Protein AF-A0A970SQS9-F1 (afdb_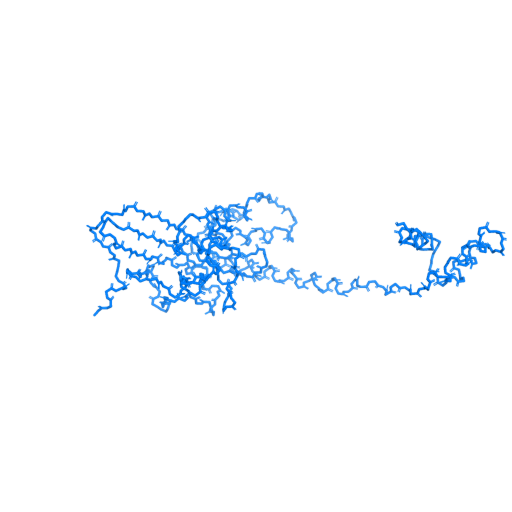monomer)

Solvent-accessible surface area (backbone atoms only — not comparable to full-atom values): 15208 Å² total; per-residue (Å²): 128,72,68,42,55,44,73,88,73,99,67,60,73,74,45,75,52,68,33,23,40,23,41,50,79,53,99,88,40,52,30,51,38,22,40,41,35,40,39,34,31,76,87,74,48,36,36,36,38,38,36,58,32,58,46,47,39,71,70,41,87,89,65,80,58,64,76,61,71,72,90,73,68,58,69,65,48,34,28,27,76,49,83,48,53,55,54,60,76,60,43,77,57,93,89,44,84,70,37,64,58,53,31,57,76,67,76,41,97,67,94,47,76,70,64,65,36,47,58,46,88,74,80,51,85,93,56,57,62,46,37,34,40,67,71,57,45,50,61,71,51,55,87,78,67,95,52,91,49,60,83,61,34,42,58,51,52,43,38,36,59,24,57,67,50,86,46,71,57,95,85,41,73,54,41,75,85,50,37,31,60,51,46,54,52,42,50,52,50,43,53,53,54,50,50,52,50,56,51,53,54,65,72,61,68,67,79,76,77,84,85,68,60,66,70,62,51,51,52,45,48,50,38,35,76,72,67,76,38,51,72,69,53,40,24,59,75,62,68,47,94,37,68,69,60,47,57,51,52,53,54,57,52,56,67,71,77,109

Secondary structure (DSSP, 8-state):
--GGGSPP-SS-EEEEEEEEEEEE-SSS-EEEEEEEEEEEETTS-EEEEEEE-HHHHTT-TT---TTS-GGG--S-EEEESS--HHHHTTS--TT-TTHHHHHHHTT-SS--HHHHHBT-SSPPSSSSEEEE-HHHHHHHHTT----S-HHHHHHHHHHHHHTT---EETTEE--HHHHHHHHHHHHHHHHHHHHHHHHHHHHT----PPP--HHHHHHHHHHHHTTSS-HHHHHHHHT-S-HHHHHHHHHHHHTT--

Sequence (258 aa):
MNEYIKGITGLTTIYSNYGYISYKYNHDIYFKIAKLTYEKFLNEEFQYIFEPYYDVLNVFPNLDIPGIDLSLKQEVYYRSNITPVFVSERITPKNRVNLQEELKEQNMDFYHPFLLLLDSKRTYGGDKLSLKSDAFYEKQVSGFKKTTDLYKNIPLILKQLAARSDVLIEDIEVTKHNRETLIKNYLFLYQSVSKYYDQKSKGSRGRKRKEVASVVLLEINNQYKHGVITIDEAVKKSGLGSKETYYRRLREIAKKEE

Mean predicted aligned error: 12.1 Å

Radius of gyration: 28.71 Å; Cα contacts (8 Å, |Δi|>4): 318; chains: 1; bounding box: 88×37×56 Å

pLDDT: mean 87.85, std 10.3, range [48.0, 98.69]

Structure (mmCIF, N/CA/C/O backbone):
data_AF-A0A970SQS9-F1
#
_entry.id   AF-A0A970SQS9-F1
#
loop_
_atom_site.group_PDB
_atom_site.id
_atom_site.type_symbol
_atom_site.label_atom_id
_atom_site.label_alt_id
_atom_site.label_comp_id
_atom_site.label_asym_id
_atom_site.label_entity_id
_atom_site.label_seq_id
_atom_site.pdbx_PDB_ins_code
_atom_site.Cartn_x
_atom_site.Cartn_y
_atom_site.Cartn_z
_atom_site.occupancy
_atom_site.B_iso_or_equiv
_atom_site.auth_seq_id
_atom_site.auth_comp_id
_atom_site.auth_asym_id
_atom_site.auth_atom_id
_atom_site.pdbx_PDB_model_num
AT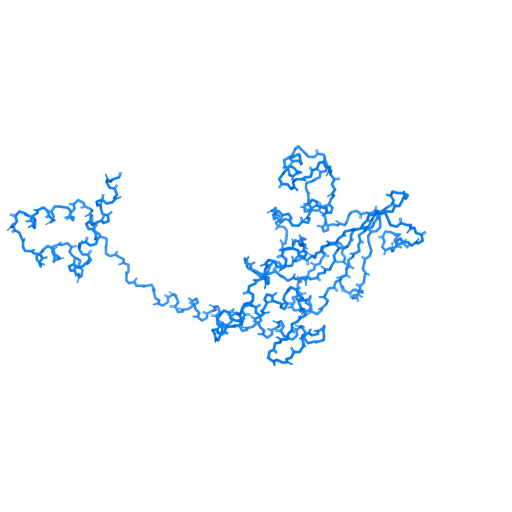OM 1 N N . MET A 1 1 ? -19.283 -14.364 21.389 1.00 49.66 1 MET A N 1
ATOM 2 C CA . MET A 1 1 ? -19.209 -13.709 20.061 1.00 49.66 1 MET A CA 1
ATOM 3 C C . MET A 1 1 ? -18.239 -12.546 20.228 1.00 49.66 1 MET A C 1
ATOM 5 O O . MET A 1 1 ? -18.426 -11.808 21.180 1.00 49.66 1 MET A O 1
ATOM 9 N N . ASN A 1 2 ? -17.157 -12.454 19.451 1.00 64.00 2 ASN A N 1
ATOM 10 C CA . ASN A 1 2 ? -16.046 -11.541 19.764 1.00 64.00 2 ASN A CA 1
ATOM 11 C C . ASN A 1 2 ? -16.449 -10.086 19.442 1.00 64.00 2 ASN A C 1
ATOM 13 O O . ASN A 1 2 ? -16.478 -9.708 18.272 1.00 64.00 2 ASN A O 1
ATOM 17 N N . GLU A 1 3 ? -16.833 -9.303 20.455 1.00 69.56 3 GLU A N 1
ATOM 18 C CA . GLU A 1 3 ? -17.409 -7.952 20.294 1.00 69.56 3 GLU A CA 1
ATOM 19 C C . GLU A 1 3 ? -16.478 -6.999 19.534 1.00 69.56 3 GLU A C 1
ATOM 21 O O . GLU A 1 3 ? -16.937 -6.184 18.739 1.00 69.56 3 GLU A O 1
ATOM 26 N N . TYR A 1 4 ? -15.166 -7.205 19.650 1.00 79.69 4 TYR A N 1
ATOM 27 C CA . TYR A 1 4 ? -14.136 -6.436 18.951 1.00 79.69 4 TYR A CA 1
ATOM 28 C C . TYR A 1 4 ? -14.155 -6.579 17.419 1.00 79.69 4 TYR A C 1
ATOM 30 O O . TYR A 1 4 ? -13.473 -5.821 16.741 1.00 79.69 4 TYR A O 1
ATOM 38 N N . ILE A 1 5 ? -14.881 -7.552 16.853 1.00 87.19 5 ILE A N 1
ATOM 39 C CA . ILE A 1 5 ? -14.924 -7.823 15.400 1.00 87.19 5 ILE A CA 1
ATOM 40 C C . ILE A 1 5 ? -16.195 -7.246 14.747 1.00 87.19 5 ILE A C 1
ATOM 42 O O . ILE A 1 5 ? -16.374 -7.331 13.533 1.00 87.19 5 ILE A O 1
ATOM 46 N N . LYS A 1 6 ? -17.085 -6.628 15.532 1.00 90.88 6 LYS A N 1
ATOM 47 C CA . LYS A 1 6 ? -18.288 -5.959 15.027 1.00 90.88 6 LYS A CA 1
ATOM 48 C C . LYS A 1 6 ? -18.078 -4.454 14.973 1.00 90.88 6 LYS A C 1
ATOM 50 O O . LYS A 1 6 ? -17.521 -3.890 15.908 1.00 90.88 6 LYS A O 1
ATOM 55 N N . GLY A 1 7 ? -18.553 -3.819 13.907 1.00 91.88 7 GLY A N 1
ATOM 56 C CA . GLY A 1 7 ? -18.560 -2.364 13.803 1.00 91.88 7 GLY A CA 1
ATOM 57 C C . GLY A 1 7 ? -19.454 -1.727 14.864 1.00 91.88 7 GLY A C 1
ATOM 58 O O . GLY A 1 7 ? -20.512 -2.259 15.201 1.00 91.88 7 GLY A O 1
ATOM 59 N N . ILE A 1 8 ? -19.012 -0.588 15.377 1.00 92.62 8 ILE A N 1
ATOM 60 C CA . ILE A 1 8 ? -19.779 0.279 16.261 1.00 92.62 8 ILE A CA 1
ATOM 61 C C . ILE A 1 8 ? -20.856 0.974 15.423 1.00 92.62 8 ILE A C 1
ATOM 63 O O . ILE A 1 8 ? -20.576 1.549 14.372 1.00 92.62 8 ILE A O 1
ATOM 67 N N . THR A 1 9 ? -22.102 0.909 15.884 1.00 88.56 9 THR A N 1
ATOM 68 C CA . THR A 1 9 ? -23.271 1.467 15.191 1.00 88.56 9 THR A CA 1
ATOM 69 C C . THR A 1 9 ? -24.102 2.317 16.140 1.00 88.56 9 THR A C 1
ATOM 71 O O . THR A 1 9 ? -24.162 2.024 17.330 1.00 88.56 9 THR A O 1
ATOM 74 N N . GLY A 1 10 ? -24.804 3.324 15.615 1.00 87.81 10 GLY A N 1
ATOM 75 C CA . GLY A 1 10 ? -25.724 4.149 16.411 1.00 87.81 10 GLY A CA 1
ATOM 76 C C . GLY A 1 10 ? -25.045 5.223 17.269 1.00 87.81 10 GLY A C 1
ATOM 77 O O . GLY A 1 10 ? -25.717 5.867 18.068 1.00 87.81 10 GLY A O 1
ATOM 78 N N . LEU A 1 11 ? -23.739 5.437 17.090 1.00 90.88 11 LEU A N 1
ATOM 79 C CA . LEU A 1 11 ? -22.977 6.505 17.733 1.00 90.88 11 LEU A CA 1
ATOM 80 C C . LEU A 1 11 ? -22.518 7.540 16.706 1.00 90.88 11 LEU A C 1
ATOM 82 O O . LEU A 1 11 ? -22.201 7.208 15.565 1.00 90.88 11 LEU A O 1
ATOM 86 N N . THR A 1 12 ? -22.450 8.799 17.130 1.00 92.69 12 THR A N 1
ATOM 87 C CA . THR A 1 12 ? -21.950 9.895 16.297 1.00 92.69 12 THR A CA 1
ATOM 88 C C . THR A 1 12 ? -20.425 9.859 16.231 1.00 92.69 12 THR A C 1
ATOM 90 O O . THR A 1 12 ? -19.749 9.972 17.260 1.00 92.69 12 THR A O 1
ATOM 93 N N . THR A 1 13 ? -19.883 9.737 15.019 1.00 94.94 13 THR A N 1
ATOM 94 C CA . THR A 1 13 ? -18.447 9.864 14.741 1.00 94.94 13 THR A CA 1
ATOM 95 C C . THR A 1 13 ? -18.012 11.319 14.917 1.00 94.94 13 THR A C 1
ATOM 97 O O . THR A 1 13 ? -18.540 12.210 14.254 1.00 94.94 13 THR A O 1
ATOM 100 N N . ILE A 1 14 ? -17.044 11.567 15.802 1.00 96.75 14 ILE A N 1
ATOM 101 C CA . ILE A 1 14 ? -16.476 12.905 16.055 1.00 96.75 14 ILE A CA 1
ATOM 102 C C . ILE A 1 14 ? -15.170 13.142 15.293 1.00 96.75 14 ILE A C 1
ATOM 104 O O . ILE A 1 14 ? -14.773 14.283 15.072 1.00 96.75 14 ILE A O 1
ATOM 108 N N . TYR A 1 15 ? -14.496 12.068 14.886 1.00 95.69 15 TYR A N 1
ATOM 109 C CA . TYR A 1 15 ? -13.287 12.127 14.078 1.00 95.69 15 TYR A CA 1
ATOM 110 C C . TYR A 1 15 ? -13.184 10.875 13.213 1.00 95.69 15 TYR A C 1
ATOM 112 O O . TYR A 1 15 ? -13.423 9.766 13.689 1.00 95.69 15 TYR A O 1
ATOM 120 N N . SER A 1 16 ? -12.802 11.058 11.952 1.00 96.62 16 SER A N 1
ATOM 121 C CA . SER A 1 16 ? -12.528 9.974 11.015 1.00 96.62 16 SER A CA 1
ATOM 122 C C . SER A 1 16 ? -11.333 10.342 10.149 1.00 96.62 16 SER A C 1
ATOM 124 O O . SER A 1 16 ? -11.205 11.484 9.703 1.00 96.62 16 SER A O 1
ATOM 126 N N . ASN A 1 17 ? -10.440 9.383 9.933 1.00 97.75 17 ASN A N 1
ATOM 127 C CA . ASN A 1 17 ? -9.325 9.518 9.008 1.00 97.75 17 ASN A CA 1
ATOM 128 C C . ASN A 1 17 ? -9.011 8.159 8.385 1.00 97.75 17 ASN A C 1
ATOM 130 O O . ASN A 1 17 ? -9.323 7.118 8.962 1.00 97.75 17 ASN A O 1
ATOM 134 N N . TYR A 1 18 ? -8.392 8.148 7.212 1.00 98.50 18 TYR A N 1
ATOM 135 C CA . TYR A 1 18 ? -8.075 6.915 6.510 1.00 98.50 18 TYR A CA 1
ATOM 136 C C . TYR A 1 18 ? -6.727 6.990 5.795 1.00 98.50 18 TYR A C 1
ATOM 138 O O . TYR A 1 18 ? -6.132 8.043 5.583 1.00 98.50 18 TYR A O 1
ATOM 146 N N . GLY A 1 19 ? -6.234 5.813 5.439 1.00 98.44 19 GLY A N 1
ATOM 147 C CA . GLY A 1 19 ? -5.060 5.621 4.608 1.00 98.44 19 GLY A CA 1
ATOM 148 C C . GLY A 1 19 ? -5.140 4.267 3.924 1.00 98.44 19 GLY A C 1
ATOM 149 O O . GLY A 1 19 ? -6.092 3.508 4.112 1.00 98.44 19 GLY A O 1
ATOM 150 N N . TYR A 1 20 ? -4.128 3.939 3.135 1.00 98.56 20 TYR A N 1
ATOM 151 C CA . TYR A 1 20 ? -4.064 2.678 2.413 1.00 98.56 20 TYR A CA 1
ATOM 152 C C . TYR A 1 20 ? -2.932 1.825 2.942 1.00 98.56 20 TYR A C 1
ATOM 154 O O . TYR A 1 20 ? -1.764 2.230 2.930 1.00 98.56 20 TYR A O 1
ATOM 162 N N . ILE A 1 21 ? -3.275 0.616 3.373 1.00 98.38 21 ILE A N 1
ATOM 163 C CA . ILE A 1 21 ? -2.283 -0.424 3.594 1.00 98.38 21 ILE A CA 1
ATOM 164 C C . ILE A 1 21 ? -1.662 -0.715 2.234 1.00 98.38 21 ILE A C 1
ATOM 166 O O . ILE A 1 21 ? -2.352 -1.029 1.262 1.00 98.38 21 ILE A O 1
ATOM 170 N N . SER A 1 22 ? -0.351 -0.538 2.175 1.00 98.06 22 SER A N 1
ATOM 171 C CA . SER A 1 22 ? 0.416 -0.456 0.947 1.00 98.06 22 SER A CA 1
ATOM 172 C C . SER A 1 22 ? 1.540 -1.478 0.970 1.00 98.06 22 SER A C 1
ATOM 174 O O . SER A 1 22 ? 2.402 -1.431 1.850 1.00 98.06 22 SER A O 1
ATOM 176 N N . TYR A 1 23 ? 1.555 -2.375 -0.013 1.00 97.62 23 TYR A N 1
ATOM 177 C CA . TYR A 1 23 ? 2.627 -3.341 -0.214 1.00 97.62 23 TYR A CA 1
ATOM 178 C C . TYR A 1 23 ? 3.743 -2.743 -1.068 1.00 97.62 23 TYR A C 1
ATOM 180 O O . TYR A 1 23 ? 3.537 -2.383 -2.230 1.00 97.62 23 TYR A O 1
ATOM 188 N N . LYS A 1 24 ? 4.945 -2.656 -0.498 1.00 96.31 24 LYS A N 1
ATOM 189 C CA . LYS A 1 24 ? 6.148 -2.208 -1.197 1.00 96.31 24 LYS A CA 1
ATOM 190 C C . LYS A 1 24 ? 6.699 -3.336 -2.069 1.00 96.31 24 LYS A C 1
ATOM 192 O O . LYS A 1 24 ? 7.407 -4.220 -1.585 1.00 96.31 24 LYS A O 1
ATOM 197 N N . TYR A 1 25 ? 6.422 -3.279 -3.369 1.00 95.00 25 TYR A N 1
ATOM 198 C CA . TYR A 1 25 ? 6.951 -4.250 -4.328 1.00 95.00 25 TYR A CA 1
ATOM 199 C C . TYR A 1 25 ? 8.445 -4.014 -4.596 1.00 95.00 25 TYR A C 1
ATOM 201 O O . TYR A 1 25 ? 9.248 -4.947 -4.540 1.00 95.00 25 TYR A O 1
ATOM 209 N N . ASN A 1 26 ? 8.837 -2.756 -4.821 1.00 91.06 26 ASN A N 1
ATOM 210 C CA . ASN A 1 26 ? 10.232 -2.331 -4.961 1.00 91.06 26 ASN A CA 1
ATOM 211 C C . ASN A 1 26 ? 10.424 -0.893 -4.429 1.00 91.06 26 ASN A C 1
ATOM 213 O O . ASN A 1 26 ? 9.605 -0.406 -3.655 1.00 91.06 26 ASN A O 1
ATOM 217 N N . HIS A 1 27 ? 11.529 -0.222 -4.771 1.00 86.12 27 HIS A N 1
ATOM 218 C CA . HIS A 1 27 ? 11.799 1.136 -4.282 1.00 86.12 27 HIS A CA 1
ATOM 219 C C . HIS A 1 27 ? 10.795 2.187 -4.791 1.00 86.12 27 HIS A C 1
ATOM 221 O O . HIS A 1 27 ? 10.527 3.146 -4.070 1.00 86.12 27 HIS A O 1
ATOM 227 N N . ASP A 1 28 ? 10.187 1.953 -5.956 1.00 86.12 28 ASP A N 1
ATOM 228 C CA . ASP A 1 28 ? 9.351 2.917 -6.674 1.00 86.12 28 ASP A CA 1
ATOM 229 C C . ASP A 1 28 ? 7.865 2.551 -6.733 1.00 86.12 28 ASP A C 1
ATOM 231 O O . ASP A 1 28 ? 7.039 3.417 -7.014 1.00 86.12 28 ASP A O 1
ATOM 235 N N . ILE A 1 29 ? 7.510 1.280 -6.533 1.00 93.06 29 ILE A N 1
ATOM 236 C CA . ILE A 1 29 ? 6.157 0.763 -6.762 1.00 93.06 29 ILE A CA 1
ATOM 237 C C . ILE A 1 29 ? 5.559 0.256 -5.451 1.00 93.06 29 ILE A C 1
ATOM 239 O O . ILE A 1 29 ? 6.079 -0.674 -4.825 1.00 93.06 29 ILE A O 1
ATOM 243 N N . TYR A 1 30 ? 4.426 0.857 -5.086 1.00 96.81 30 TYR A N 1
ATOM 244 C CA . TYR A 1 30 ? 3.632 0.539 -3.904 1.00 96.81 30 TYR A CA 1
ATOM 245 C C . TYR A 1 30 ? 2.202 0.208 -4.323 1.00 96.81 30 TYR A C 1
ATOM 247 O O . TYR A 1 30 ? 1.533 1.032 -4.942 1.00 96.81 30 TYR A O 1
ATOM 255 N N . PHE A 1 31 ? 1.717 -0.973 -3.961 1.00 97.88 31 PHE A N 1
ATOM 256 C CA . PHE A 1 31 ? 0.358 -1.420 -4.261 1.00 97.88 31 PHE A CA 1
ATOM 257 C C . PHE A 1 31 ? -0.577 -1.100 -3.101 1.00 97.88 31 PHE A C 1
ATOM 259 O O . PHE A 1 31 ? -0.306 -1.544 -1.989 1.00 97.88 31 PHE A O 1
ATOM 266 N N . LYS A 1 32 ? -1.681 -0.385 -3.350 1.00 97.81 32 LYS A N 1
ATOM 267 C CA . LYS A 1 32 ? -2.784 -0.284 -2.384 1.00 97.81 32 LYS A CA 1
ATOM 268 C C . LYS A 1 32 ? -3.430 -1.663 -2.270 1.00 97.81 32 LYS A C 1
ATOM 270 O O . LYS A 1 32 ? -3.999 -2.144 -3.249 1.00 97.81 32 LYS A O 1
ATOM 275 N N . ILE A 1 33 ? -3.365 -2.282 -1.095 1.00 97.94 33 ILE A N 1
ATOM 276 C CA . ILE A 1 33 ? -3.924 -3.625 -0.856 1.00 97.94 33 ILE A CA 1
ATOM 277 C C . ILE A 1 33 ? -5.129 -3.631 0.082 1.00 97.94 33 ILE A C 1
ATOM 279 O O . ILE A 1 33 ? -5.904 -4.578 0.058 1.00 97.94 33 ILE A O 1
ATOM 283 N N . ALA A 1 34 ? -5.313 -2.581 0.877 1.00 98.25 34 ALA A N 1
ATOM 284 C CA . ALA A 1 34 ? -6.538 -2.338 1.628 1.00 98.25 34 ALA A CA 1
ATOM 285 C C . ALA A 1 34 ? -6.653 -0.851 1.958 1.00 98.25 34 ALA A C 1
ATOM 287 O O . ALA A 1 34 ? -5.636 -0.157 2.049 1.00 98.25 34 ALA A O 1
ATOM 288 N N . LYS A 1 35 ? -7.868 -0.365 2.190 1.00 98.56 35 LYS A N 1
ATOM 289 C CA . LYS A 1 35 ? -8.084 0.884 2.924 1.00 98.56 35 LYS A CA 1
ATOM 290 C C . LYS A 1 35 ? -8.196 0.570 4.414 1.00 98.56 35 LYS A C 1
ATOM 292 O O . LYS A 1 35 ? -8.788 -0.436 4.795 1.00 98.56 35 LYS A O 1
ATOM 297 N N . LEU A 1 36 ? -7.577 1.403 5.238 1.00 98.69 36 LEU A N 1
ATOM 298 C CA . LEU A 1 36 ? -7.683 1.360 6.688 1.00 98.69 36 LEU A CA 1
ATOM 299 C C . LEU A 1 36 ? -8.258 2.691 7.151 1.00 98.69 36 LEU A C 1
ATOM 301 O O . LEU A 1 36 ? -7.608 3.727 7.002 1.00 98.69 36 LEU A O 1
ATOM 305 N N . THR A 1 37 ? -9.454 2.644 7.719 1.00 98.56 37 THR A N 1
ATOM 306 C CA . THR A 1 37 ? -10.140 3.802 8.293 1.00 98.56 37 THR A CA 1
ATOM 307 C C . THR A 1 37 ? -10.085 3.705 9.813 1.00 98.56 37 THR A C 1
ATOM 309 O O . THR A 1 37 ? -10.257 2.624 10.373 1.00 98.56 37 THR A O 1
ATOM 312 N N . TYR A 1 38 ? -9.823 4.822 10.481 1.00 98.50 38 TYR A N 1
ATOM 313 C CA . TYR A 1 38 ? -9.939 4.979 11.923 1.00 98.50 38 TYR A CA 1
ATOM 314 C C . TYR A 1 38 ? -11.079 5.944 12.226 1.00 98.50 38 TYR A C 1
ATOM 316 O O . TYR A 1 38 ? -11.122 7.039 11.667 1.00 98.50 38 TYR A O 1
ATOM 324 N N . GLU A 1 39 ? -11.954 5.557 13.146 1.00 98.00 39 GLU A N 1
ATOM 325 C CA . GLU A 1 39 ? -13.055 6.389 13.622 1.00 98.00 39 GLU A CA 1
ATOM 326 C C . GLU A 1 39 ? -13.033 6.487 15.141 1.00 98.00 39 GLU A C 1
ATOM 328 O O . GLU A 1 39 ? -12.754 5.511 15.838 1.00 98.00 39 GLU A O 1
ATOM 333 N N . LYS A 1 40 ? -13.357 7.675 15.646 1.00 97.25 40 LYS A N 1
ATOM 334 C CA . LYS A 1 40 ? -13.534 7.974 17.065 1.00 97.25 40 LYS A CA 1
ATOM 335 C C . LYS A 1 40 ? -14.947 8.505 17.276 1.00 97.25 40 LYS A C 1
ATOM 337 O O . LYS A 1 40 ? -15.401 9.377 16.530 1.00 97.25 40 LYS A O 1
ATOM 342 N N . PHE A 1 41 ? -15.617 8.002 18.301 1.00 97.12 41 PHE A N 1
ATOM 343 C CA . PHE A 1 41 ? -16.996 8.329 18.650 1.00 97.12 41 PHE A CA 1
ATOM 344 C C . PHE A 1 41 ? -17.064 9.255 19.865 1.00 97.12 41 PHE A C 1
ATOM 346 O O . PHE A 1 41 ? -16.110 9.372 20.637 1.00 97.12 41 PHE A O 1
ATOM 353 N N . LEU A 1 42 ? -18.213 9.915 20.034 1.00 94.69 42 LEU A N 1
ATOM 354 C CA . LEU A 1 42 ? -18.453 10.881 21.112 1.00 94.69 42 LEU A CA 1
ATOM 355 C C . LEU A 1 42 ? -18.265 10.295 22.523 1.00 94.69 42 LEU A C 1
ATOM 357 O O . LEU A 1 42 ? -17.859 11.007 23.433 1.00 94.69 42 LEU A O 1
ATOM 361 N N . ASN A 1 43 ? -18.549 9.007 22.712 1.00 94.19 43 ASN A N 1
ATOM 362 C CA . ASN A 1 43 ? -18.427 8.315 23.998 1.00 94.19 43 ASN A CA 1
ATOM 363 C C . ASN A 1 43 ? -17.014 7.769 24.270 1.00 94.19 43 ASN A C 1
ATOM 365 O O . ASN A 1 43 ? -16.856 6.866 25.086 1.00 94.19 43 ASN A O 1
ATOM 369 N N . GLU A 1 44 ? -16.005 8.281 23.567 1.00 92.69 44 GLU A N 1
ATOM 370 C CA . GLU A 1 44 ? -14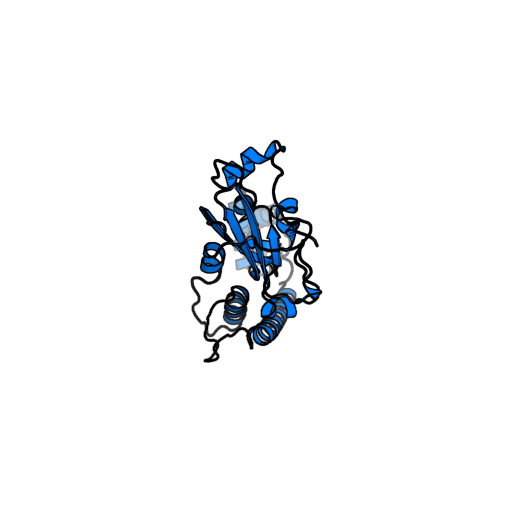.616 7.826 23.617 1.00 92.69 44 GLU A CA 1
ATOM 371 C C . GLU A 1 44 ? -14.346 6.429 23.026 1.00 92.69 44 GLU A C 1
ATOM 373 O O . GLU A 1 44 ? -13.183 6.016 22.969 1.00 92.69 44 GLU A O 1
ATOM 378 N N . GLU A 1 45 ? -15.347 5.723 22.501 1.00 95.88 45 GLU A N 1
ATOM 379 C CA . GLU A 1 45 ? -15.094 4.504 21.733 1.00 95.88 45 GLU A CA 1
ATOM 380 C C . GLU A 1 45 ? -14.413 4.815 20.398 1.00 95.88 45 GLU A C 1
ATOM 382 O O . GLU A 1 45 ? -14.498 5.924 19.864 1.00 95.88 45 GLU A O 1
ATOM 387 N N . PHE A 1 46 ? -13.714 3.832 19.843 1.00 96.75 46 PHE A N 1
ATOM 388 C CA . PHE A 1 46 ? -13.049 3.956 18.550 1.00 96.75 46 PHE A CA 1
ATOM 389 C C . PHE A 1 46 ? -13.076 2.637 17.788 1.00 96.75 46 PHE A C 1
ATOM 391 O O . PHE A 1 46 ? -13.227 1.569 18.375 1.00 96.75 46 PHE A O 1
ATOM 398 N N . GLN A 1 47 ? -12.868 2.689 16.477 1.00 97.62 47 GLN A N 1
ATOM 399 C CA . GLN A 1 47 ? -12.706 1.486 15.670 1.00 97.62 47 GLN A CA 1
ATOM 400 C C . GLN A 1 47 ? -11.711 1.672 14.533 1.00 97.62 47 GLN A C 1
ATOM 402 O O . GLN A 1 47 ? -11.497 2.776 14.035 1.00 97.62 47 GLN A O 1
ATOM 407 N N . TYR A 1 48 ? -11.137 0.552 14.106 1.00 98.12 48 TYR A N 1
ATOM 408 C CA . TYR A 1 48 ? -10.424 0.426 12.845 1.00 98.12 48 TYR A CA 1
ATOM 409 C C . TYR A 1 48 ? -11.246 -0.418 11.875 1.00 98.12 48 TYR A C 1
ATOM 411 O O . TYR A 1 48 ? -11.760 -1.475 12.244 1.00 98.12 48 TYR A O 1
ATOM 419 N N . ILE A 1 49 ? -11.331 0.034 10.630 1.00 98.44 49 ILE A N 1
ATOM 420 C CA . ILE A 1 49 ? -12.095 -0.600 9.559 1.00 98.44 49 ILE A CA 1
ATOM 421 C C . ILE A 1 49 ? -11.125 -0.926 8.430 1.00 98.44 49 ILE A C 1
ATOM 423 O O . ILE A 1 49 ? -10.516 -0.025 7.854 1.00 98.44 49 ILE A O 1
ATOM 427 N N . PHE A 1 50 ? -10.960 -2.210 8.134 1.00 98.56 50 PHE A N 1
ATOM 428 C CA . PHE A 1 50 ? -10.163 -2.681 7.008 1.00 98.56 50 PHE A CA 1
ATOM 429 C C . PHE A 1 50 ? -11.094 -2.997 5.843 1.00 98.56 50 PHE A C 1
ATOM 431 O O . PHE A 1 50 ? -12.025 -3.781 6.005 1.00 98.56 50 PHE A O 1
ATOM 438 N N . GLU A 1 51 ? -10.794 -2.448 4.672 1.00 98.31 51 GLU A N 1
ATOM 439 C CA . GLU A 1 51 ? -11.496 -2.715 3.413 1.00 98.31 51 GLU A CA 1
ATOM 440 C C . GLU A 1 51 ? -10.475 -3.285 2.407 1.00 98.31 51 GLU A C 1
ATOM 442 O O . GLU A 1 51 ? -9.766 -2.515 1.740 1.00 98.31 51 GLU A O 1
ATOM 447 N N . PRO A 1 52 ? -10.287 -4.619 2.349 1.00 98.00 52 PRO A N 1
ATOM 448 C CA . PRO A 1 52 ? -9.281 -5.239 1.492 1.00 98.00 52 PRO A CA 1
ATOM 449 C C . PRO A 1 52 ? -9.595 -5.125 -0.000 1.00 98.00 52 PRO A C 1
ATOM 451 O O . PRO A 1 52 ? -10.736 -5.217 -0.448 1.00 98.00 52 PRO A O 1
ATOM 454 N N . TYR A 1 53 ? -8.544 -4.991 -0.801 1.00 97.31 53 TYR A N 1
ATOM 455 C CA . TYR A 1 53 ? -8.620 -4.905 -2.253 1.00 97.31 53 TYR A CA 1
ATOM 456 C C . TYR A 1 53 ? -8.235 -6.239 -2.891 1.00 97.31 53 TYR A C 1
ATOM 458 O O . TYR A 1 53 ? -7.083 -6.456 -3.272 1.00 97.31 53 TYR A O 1
ATOM 466 N N . TYR A 1 54 ? -9.204 -7.150 -2.996 1.00 95.75 54 TYR A N 1
ATOM 467 C CA . TYR A 1 54 ? -8.975 -8.509 -3.501 1.00 95.75 54 TYR A CA 1
ATOM 468 C C . TYR A 1 54 ? -8.465 -8.562 -4.946 1.00 95.75 54 TYR A C 1
ATOM 470 O O . TYR A 1 54 ? -7.617 -9.387 -5.261 1.00 95.75 54 TYR A O 1
ATOM 478 N N . ASP A 1 55 ? -8.880 -7.625 -5.794 1.00 94.75 55 ASP A N 1
ATOM 479 C CA . ASP A 1 55 ? -8.367 -7.437 -7.159 1.00 94.75 55 ASP A CA 1
ATOM 480 C C . ASP A 1 55 ? -6.866 -7.089 -7.213 1.00 94.75 55 ASP A C 1
ATOM 482 O O . ASP A 1 55 ? -6.242 -7.203 -8.266 1.00 94.75 55 ASP A O 1
ATOM 486 N N . VAL A 1 56 ? -6.258 -6.700 -6.087 1.00 96.25 56 VAL A N 1
ATOM 487 C CA . VAL A 1 56 ? -4.803 -6.534 -5.947 1.00 96.25 56 VAL A CA 1
ATOM 488 C C . VAL A 1 56 ? -4.192 -7.673 -5.129 1.00 96.25 56 VAL A C 1
ATOM 490 O O . VAL A 1 56 ? -3.160 -8.211 -5.520 1.00 96.25 56 VAL A O 1
ATOM 493 N N . LEU A 1 57 ? -4.819 -8.076 -4.019 1.00 96.12 57 LEU A N 1
ATOM 494 C CA . LEU A 1 57 ? -4.325 -9.155 -3.152 1.00 96.12 57 LEU A CA 1
ATOM 495 C C . LEU A 1 57 ? -4.186 -10.486 -3.905 1.00 96.12 57 LEU A C 1
ATOM 497 O O . LEU A 1 57 ? -3.177 -11.165 -3.751 1.00 96.12 57 LEU A O 1
ATOM 501 N N . ASN A 1 58 ? -5.120 -10.816 -4.802 1.00 95.00 58 ASN A N 1
ATOM 502 C CA . ASN A 1 58 ? -5.078 -12.043 -5.610 1.00 95.00 58 ASN A CA 1
ATOM 503 C C . ASN A 1 58 ? -3.863 -12.124 -6.557 1.00 95.00 58 ASN A C 1
ATOM 505 O O . ASN A 1 58 ? -3.529 -13.199 -7.060 1.00 95.00 58 ASN A O 1
ATOM 509 N N . VAL A 1 59 ? -3.194 -10.999 -6.833 1.00 96.06 59 VAL A N 1
ATOM 510 C CA . VAL A 1 59 ? -1.937 -10.969 -7.598 1.00 96.06 59 VAL A CA 1
ATOM 511 C C . VAL A 1 59 ? -0.774 -11.520 -6.762 1.00 96.06 59 VAL A C 1
ATOM 513 O O . VAL A 1 59 ? 0.168 -12.088 -7.315 1.00 96.06 59 VAL A O 1
ATOM 516 N N . PHE A 1 60 ? -0.843 -11.383 -5.436 1.00 95.19 60 PHE A N 1
ATOM 517 C CA . PHE A 1 60 ? 0.215 -11.728 -4.492 1.00 95.19 60 PHE A CA 1
ATOM 518 C C . PHE A 1 60 ? -0.288 -12.782 -3.486 1.00 95.19 60 PHE A C 1
ATOM 520 O O . PHE A 1 60 ? -0.632 -12.436 -2.362 1.00 95.19 60 PHE A O 1
ATOM 527 N N . PRO A 1 61 ? -0.302 -14.080 -3.841 1.00 86.69 61 PRO A N 1
ATOM 528 C CA . PRO A 1 61 ? -0.981 -15.117 -3.051 1.00 86.69 61 PRO A CA 1
ATOM 529 C C . PRO A 1 61 ? -0.409 -15.349 -1.642 1.00 86.69 61 PRO A C 1
ATOM 531 O O . PRO A 1 61 ? -1.102 -15.901 -0.801 1.00 86.69 61 PRO A O 1
ATOM 534 N N . ASN A 1 62 ? 0.830 -14.926 -1.377 1.00 89.94 62 ASN A N 1
ATOM 535 C CA . ASN A 1 62 ? 1.481 -15.060 -0.066 1.00 89.94 62 ASN A CA 1
ATOM 536 C C . ASN A 1 62 ? 1.420 -13.761 0.759 1.00 89.94 62 ASN A C 1
ATOM 538 O O . ASN A 1 62 ? 2.235 -13.565 1.661 1.00 89.94 62 ASN A O 1
ATOM 542 N N . LEU A 1 63 ? 0.565 -12.813 0.370 1.00 93.75 63 LEU A N 1
ATOM 543 C CA . LEU A 1 63 ? 0.463 -11.510 1.008 1.00 93.75 63 LEU A CA 1
ATOM 544 C C . LEU A 1 63 ? -0.721 -11.477 1.973 1.00 93.75 63 LEU A C 1
ATOM 546 O O . LEU A 1 63 ? -1.869 -11.423 1.542 1.00 93.75 63 LEU A O 1
ATOM 550 N N . ASP A 1 64 ? -0.413 -11.414 3.263 1.00 94.25 64 ASP A N 1
ATOM 551 C CA . ASP A 1 64 ? -1.402 -11.280 4.330 1.00 94.25 64 ASP A CA 1
ATOM 552 C C . ASP A 1 64 ? -1.396 -9.876 4.941 1.00 94.25 64 ASP A C 1
ATOM 554 O O . ASP A 1 64 ? -0.420 -9.129 4.833 1.00 94.25 64 ASP A O 1
ATOM 558 N N . ILE A 1 65 ? -2.494 -9.514 5.611 1.00 96.31 65 IL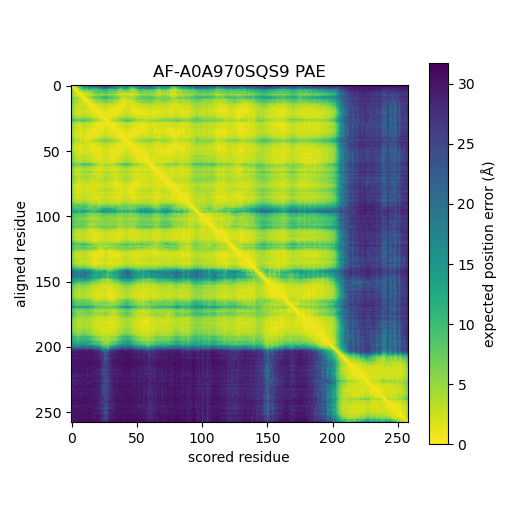E A N 1
ATOM 559 C CA . ILE A 1 65 ? -2.610 -8.270 6.378 1.00 96.31 65 ILE A CA 1
ATOM 560 C C . ILE A 1 65 ? -2.697 -8.628 7.869 1.00 96.31 65 ILE A C 1
ATOM 562 O O . ILE A 1 65 ? -3.708 -9.191 8.298 1.00 96.31 65 ILE A O 1
ATOM 566 N N . PRO A 1 66 ? -1.676 -8.289 8.684 1.00 95.38 66 PRO A N 1
ATOM 567 C CA . PRO A 1 66 ? -1.670 -8.613 10.105 1.00 95.38 66 PRO A CA 1
ATOM 568 C C . PRO A 1 66 ? -2.918 -8.117 10.837 1.00 95.38 66 PRO A C 1
ATOM 570 O O . PRO A 1 66 ? -3.281 -6.943 10.790 1.00 95.38 66 PRO A O 1
ATOM 573 N N . GLY A 1 67 ? -3.559 -9.016 11.577 1.00 90.62 67 GLY A N 1
ATOM 574 C CA . GLY A 1 67 ? -4.726 -8.686 12.386 1.00 90.62 67 GLY A CA 1
ATOM 575 C C . GLY A 1 67 ? -6.076 -8.866 11.695 1.00 90.62 67 GLY A C 1
ATOM 576 O O . GLY A 1 67 ? -7.070 -8.621 12.372 1.00 90.62 67 GLY A O 1
ATOM 577 N N . ILE A 1 68 ? -6.152 -9.334 10.441 1.00 94.12 68 ILE A N 1
ATOM 578 C CA . ILE A 1 68 ? -7.398 -9.781 9.782 1.00 94.12 68 ILE A CA 1
ATOM 579 C C . ILE A 1 68 ? -7.205 -11.135 9.081 1.00 94.12 68 ILE A C 1
ATOM 581 O O . ILE A 1 68 ? -6.093 -11.481 8.698 1.00 94.12 68 ILE A O 1
ATOM 585 N N . ASP A 1 69 ? -8.288 -11.899 8.919 1.00 94.06 69 ASP A N 1
ATOM 586 C CA . ASP A 1 69 ? -8.272 -13.200 8.238 1.00 94.06 69 ASP A CA 1
ATOM 587 C C . ASP A 1 69 ? -8.842 -13.062 6.819 1.00 94.06 69 ASP A C 1
ATOM 589 O O . ASP A 1 69 ? -10.060 -13.033 6.616 1.00 94.06 69 ASP A O 1
ATOM 593 N N . LEU A 1 70 ? -7.951 -12.962 5.830 1.00 94.81 70 LEU A N 1
ATOM 594 C CA . LEU A 1 70 ? -8.318 -12.784 4.423 1.00 94.81 70 LEU A CA 1
ATOM 595 C C . LEU A 1 70 ? -8.984 -14.025 3.805 1.00 94.81 70 LEU A C 1
ATOM 597 O O . LEU A 1 70 ? -9.635 -13.886 2.767 1.00 94.81 70 LEU A O 1
ATOM 601 N N . SER A 1 71 ? -8.890 -15.205 4.434 1.00 93.12 71 SER A N 1
ATOM 602 C CA . SER A 1 71 ? -9.536 -16.430 3.937 1.00 93.12 71 SER A CA 1
ATOM 603 C C . SER A 1 71 ? -11.064 -16.323 3.934 1.00 93.12 71 SER A C 1
ATOM 605 O O . SER A 1 71 ? -11.725 -16.902 3.071 1.00 93.12 71 SER A O 1
ATOM 607 N N . LEU A 1 72 ? -11.616 -15.501 4.834 1.00 93.38 72 LEU A N 1
ATOM 608 C CA . LEU A 1 72 ? -13.049 -15.224 4.935 1.00 93.38 72 LEU A CA 1
ATOM 609 C C . LEU A 1 72 ? -13.595 -14.383 3.771 1.00 93.38 72 LEU A C 1
ATOM 611 O O . LEU A 1 72 ? -14.810 -14.305 3.611 1.00 93.38 72 LEU A O 1
ATOM 615 N N . LYS A 1 73 ? -12.718 -13.747 2.978 1.00 93.94 73 LYS A N 1
ATOM 616 C CA . LYS A 1 73 ? -13.074 -12.886 1.838 1.00 93.94 73 LYS A CA 1
ATOM 617 C C . LYS A 1 73 ? -14.144 -11.826 2.157 1.00 93.94 73 LYS A C 1
ATOM 619 O O . LYS A 1 73 ? -15.025 -11.569 1.339 1.00 93.94 73 LYS A O 1
ATOM 624 N N . GLN A 1 74 ? -14.092 -11.230 3.349 1.00 95.81 74 GLN A N 1
ATOM 625 C CA . GLN A 1 74 ? -15.057 -10.202 3.740 1.00 95.81 74 GLN A CA 1
ATOM 626 C C . GLN A 1 74 ? -14.719 -8.874 3.065 1.00 95.81 74 GLN A C 1
ATOM 628 O O . GLN A 1 74 ? -13.556 -8.501 2.949 1.00 95.81 74 GLN A O 1
ATOM 633 N N . GLU A 1 75 ? -15.736 -8.117 2.662 1.00 96.12 75 GLU A N 1
ATOM 634 C CA . GLU A 1 75 ? -15.514 -6.767 2.129 1.00 96.12 75 GLU A CA 1
ATOM 635 C C . GLU A 1 75 ? -14.973 -5.815 3.201 1.00 96.12 75 GLU A C 1
ATOM 637 O O . GLU A 1 75 ? -14.184 -4.921 2.896 1.00 96.12 75 GLU A O 1
ATOM 642 N N . VAL A 1 76 ? -15.376 -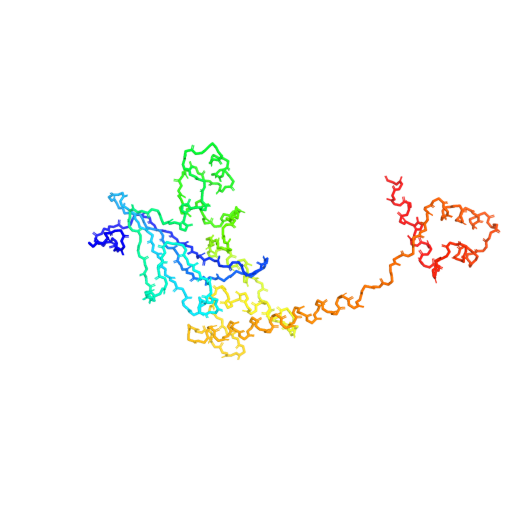6.030 4.458 1.00 97.31 76 VAL A N 1
ATOM 643 C CA . VAL A 1 76 ? -15.037 -5.171 5.591 1.00 97.31 76 VAL A CA 1
ATOM 644 C C . VAL A 1 76 ? -14.706 -6.009 6.823 1.00 97.31 76 VAL A C 1
ATOM 646 O O . VAL A 1 76 ? -15.438 -6.938 7.164 1.00 97.31 76 VAL A O 1
ATOM 649 N N . TYR A 1 77 ? -13.637 -5.636 7.529 1.00 97.69 77 TYR A N 1
ATOM 650 C CA . TYR A 1 77 ? -13.263 -6.197 8.828 1.00 97.69 77 TYR A CA 1
ATOM 651 C C . TYR A 1 77 ? -13.158 -5.086 9.872 1.00 97.69 77 TYR A C 1
ATOM 653 O O . TYR A 1 77 ? -12.446 -4.103 9.669 1.00 97.69 77 TYR A O 1
ATOM 661 N N . TYR A 1 78 ? -13.800 -5.276 11.024 1.00 97.00 78 TYR A N 1
ATOM 662 C CA . TYR A 1 78 ? -13.786 -4.301 12.116 1.00 97.00 78 TYR A CA 1
ATOM 663 C C . TYR A 1 78 ? -12.845 -4.711 13.242 1.00 97.00 78 TYR A C 1
ATOM 665 O O . TYR A 1 78 ? -12.698 -5.894 13.550 1.00 97.00 78 TYR A O 1
ATOM 673 N N . ARG A 1 79 ? -12.227 -3.721 13.880 1.00 96.88 79 ARG A N 1
ATOM 674 C CA . ARG A 1 79 ? -11.489 -3.846 15.139 1.00 96.88 79 ARG A CA 1
ATOM 675 C C . ARG A 1 79 ? -11.926 -2.710 16.054 1.00 96.88 79 ARG A C 1
ATOM 677 O O . ARG A 1 79 ? -11.384 -1.610 15.990 1.00 96.88 79 ARG A O 1
ATOM 684 N N . SER A 1 80 ? -12.948 -2.983 16.850 1.00 96.38 80 SER A N 1
ATOM 685 C CA . SER A 1 80 ? -13.604 -2.011 17.727 1.00 96.38 80 SER A CA 1
ATOM 686 C C . SER A 1 80 ? -12.943 -2.007 19.093 1.00 96.38 80 SER A C 1
ATOM 688 O O . SER A 1 80 ? -12.690 -3.068 19.652 1.00 96.38 80 SER A O 1
ATOM 690 N N . ASN A 1 81 ? -12.631 -0.823 19.611 1.00 95.44 81 ASN A N 1
ATOM 691 C CA . ASN A 1 81 ? -11.998 -0.584 20.909 1.00 95.44 81 ASN A CA 1
ATOM 692 C C . ASN A 1 81 ? -10.689 -1.371 21.132 1.00 95.44 81 ASN A C 1
ATOM 694 O O . ASN A 1 81 ? -10.284 -1.628 22.265 1.00 95.44 81 ASN A O 1
ATOM 698 N N . ILE A 1 82 ? -10.001 -1.740 20.046 1.00 94.62 82 ILE A N 1
ATOM 699 C CA . ILE A 1 82 ? -8.706 -2.420 20.073 1.00 94.62 82 ILE A CA 1
ATOM 700 C C . ILE A 1 82 ? -7.809 -1.919 18.941 1.00 94.62 82 ILE A C 1
ATOM 702 O O . ILE A 1 82 ? -8.233 -1.797 17.792 1.00 94.62 82 ILE A O 1
ATOM 706 N N . THR A 1 83 ? -6.542 -1.652 19.257 1.00 94.94 83 THR A N 1
ATOM 707 C CA . THR A 1 83 ? -5.528 -1.347 18.242 1.00 94.94 83 THR A CA 1
ATOM 708 C C . THR A 1 83 ? -5.116 -2.645 17.541 1.00 94.94 83 THR A C 1
ATOM 710 O O . THR A 1 83 ? -4.608 -3.547 18.209 1.00 94.94 83 THR A O 1
ATOM 713 N N . PRO A 1 84 ? -5.308 -2.779 16.217 1.00 95.75 84 PRO A N 1
ATOM 714 C CA . PRO A 1 84 ? -4.961 -4.002 15.502 1.00 95.75 84 PRO A CA 1
ATOM 715 C C . PRO A 1 84 ? -3.447 -4.221 15.439 1.00 95.75 84 PRO A C 1
ATOM 717 O O . PRO A 1 84 ? -2.677 -3.260 15.397 1.00 95.75 84 PRO A O 1
ATOM 720 N N . VAL A 1 85 ? -3.043 -5.491 15.319 1.00 95.12 85 VAL A N 1
ATOM 721 C CA . VAL A 1 85 ? -1.635 -5.925 15.214 1.00 95.12 85 VAL A CA 1
ATOM 722 C C . VAL A 1 85 ? -0.879 -5.163 14.124 1.00 95.12 85 VAL A C 1
ATOM 724 O O . VAL A 1 85 ? 0.235 -4.697 14.359 1.00 95.12 85 VAL A O 1
ATOM 727 N N . PHE A 1 86 ? -1.515 -4.945 12.962 1.00 96.44 86 PHE A N 1
ATOM 728 C CA . PHE A 1 86 ? -0.942 -4.135 11.885 1.00 96.44 86 PHE A CA 1
ATOM 729 C C . PHE A 1 86 ? -0.429 -2.775 12.374 1.00 96.44 86 PHE A C 1
ATOM 731 O O . PHE A 1 86 ? 0.666 -2.364 11.995 1.00 96.44 86 PHE A O 1
ATOM 738 N N . VAL A 1 87 ? -1.199 -2.096 13.228 1.00 95.81 87 VAL A N 1
ATOM 739 C CA . VAL A 1 87 ? -0.862 -0.771 13.751 1.00 95.81 87 VAL A CA 1
ATOM 740 C C . VAL A 1 87 ? 0.133 -0.876 14.901 1.00 95.81 87 VAL A C 1
ATOM 742 O O . VAL A 1 87 ? 1.162 -0.206 14.871 1.00 95.81 87 VAL A O 1
ATOM 745 N N . SER A 1 88 ? -0.138 -1.721 15.900 1.00 94.06 88 SER A N 1
ATOM 746 C CA . SER A 1 88 ? 0.644 -1.759 17.142 1.00 94.06 88 SER A CA 1
ATOM 747 C C . SER A 1 88 ? 2.105 -2.165 16.948 1.00 94.06 88 SER A C 1
ATOM 749 O O . SER A 1 88 ? 2.964 -1.663 17.664 1.00 94.06 88 SER A O 1
ATOM 751 N N . GLU A 1 89 ? 2.409 -3.045 15.992 1.00 93.31 89 GLU A N 1
ATOM 752 C CA . GLU A 1 89 ? 3.789 -3.489 15.733 1.00 93.31 89 GLU A CA 1
ATOM 753 C C . GLU A 1 89 ? 4.637 -2.449 14.983 1.00 93.31 89 GLU A C 1
ATOM 755 O O . GLU A 1 89 ? 5.863 -2.548 14.955 1.00 93.31 89 GLU A O 1
ATOM 760 N N . ARG A 1 90 ? 3.999 -1.452 14.358 1.00 92.94 90 ARG A N 1
ATOM 761 C CA . ARG A 1 90 ? 4.654 -0.508 13.434 1.00 92.94 90 ARG A CA 1
ATOM 762 C C . ARG A 1 90 ? 4.885 0.878 14.011 1.00 92.94 90 ARG A C 1
ATOM 764 O O . ARG A 1 90 ? 5.472 1.719 13.335 1.00 92.94 90 ARG A O 1
ATOM 771 N N . ILE A 1 91 ? 4.422 1.117 15.229 1.00 90.62 91 ILE A N 1
ATOM 772 C CA . ILE A 1 91 ? 4.548 2.400 15.915 1.00 90.62 91 ILE A CA 1
ATOM 773 C C . ILE A 1 91 ? 5.361 2.238 17.190 1.00 90.62 91 ILE A C 1
ATOM 775 O O . ILE A 1 91 ? 5.375 1.170 17.802 1.00 90.62 91 ILE A O 1
ATOM 779 N N . THR A 1 92 ? 6.007 3.314 17.632 1.00 86.12 92 THR A N 1
ATOM 780 C CA . THR A 1 92 ? 6.631 3.324 18.955 1.00 86.12 92 THR A CA 1
ATOM 781 C C . THR A 1 92 ? 5.547 3.315 20.042 1.00 86.12 92 THR A C 1
ATOM 783 O O . THR A 1 92 ? 4.684 4.195 20.049 1.00 86.12 92 THR A O 1
ATOM 786 N N . PRO A 1 93 ? 5.578 2.362 20.996 1.00 83.62 93 PRO A N 1
ATOM 787 C CA . PRO A 1 93 ? 4.637 2.340 22.111 1.00 83.62 93 PRO A CA 1
ATOM 788 C C . PRO A 1 93 ? 4.686 3.613 22.965 1.00 83.62 93 PRO A C 1
ATOM 790 O O . PRO A 1 93 ? 5.758 4.177 23.190 1.00 83.62 93 PRO A O 1
ATOM 793 N N . LYS A 1 94 ? 3.537 3.987 23.546 1.00 84.06 94 LYS A N 1
ATOM 794 C CA . LYS A 1 94 ? 3.352 5.207 24.360 1.00 84.06 94 LYS A CA 1
ATOM 795 C C . LYS A 1 94 ? 4.406 5.409 25.466 1.00 84.06 94 LYS A C 1
ATOM 797 O O . LYS A 1 94 ? 4.752 6.539 25.784 1.00 84.06 94 LYS A O 1
ATOM 802 N N . ASN A 1 95 ? 4.925 4.321 26.035 1.00 83.75 95 ASN A N 1
ATOM 803 C CA . ASN A 1 95 ? 5.821 4.346 27.198 1.00 83.75 95 ASN A CA 1
ATOM 804 C C . ASN A 1 95 ? 7.318 4.422 26.842 1.00 83.75 95 ASN A C 1
ATOM 806 O O . ASN A 1 95 ? 8.166 4.295 27.722 1.00 83.75 95 ASN A O 1
ATOM 810 N N . ARG A 1 96 ? 7.677 4.554 25.562 1.00 85.94 96 ARG A N 1
ATOM 811 C CA . ARG A 1 96 ? 9.078 4.551 25.124 1.00 85.94 96 ARG A CA 1
ATOM 812 C C . ARG A 1 96 ? 9.647 5.967 25.043 1.00 85.94 96 ARG A C 1
ATOM 814 O O . ARG A 1 96 ? 8.998 6.878 24.542 1.00 85.94 96 ARG A O 1
ATOM 821 N N . VAL A 1 97 ? 10.905 6.122 25.456 1.00 75.50 97 VAL A N 1
ATOM 822 C CA . VAL A 1 97 ? 11.622 7.414 25.478 1.00 75.50 97 VAL A CA 1
ATOM 823 C C . VAL A 1 97 ? 11.744 8.039 24.081 1.00 75.50 97 VAL A C 1
ATOM 825 O O . VAL A 1 97 ? 11.577 9.243 23.926 1.00 75.50 97 VAL A O 1
ATOM 828 N N . ASN A 1 98 ? 11.947 7.223 23.044 1.00 83.44 98 ASN A N 1
ATOM 829 C CA . ASN A 1 98 ? 12.102 7.678 21.658 1.00 83.44 98 ASN A CA 1
ATOM 830 C C . ASN A 1 98 ? 10.784 8.111 20.979 1.00 83.44 98 ASN A C 1
ATOM 832 O O . ASN A 1 98 ? 10.785 8.424 19.788 1.00 83.44 98 ASN A O 1
ATOM 836 N N . LEU A 1 99 ? 9.656 8.114 21.700 1.00 87.12 99 LEU A N 1
ATOM 837 C CA . LEU A 1 99 ? 8.372 8.553 21.156 1.00 87.12 99 LEU A CA 1
ATOM 838 C C . LEU A 1 99 ? 8.342 10.060 20.881 1.00 87.12 99 LEU A C 1
ATOM 840 O O . LEU A 1 99 ? 7.804 10.477 19.861 1.00 87.12 99 LEU A O 1
ATOM 844 N N . GLN A 1 100 ? 8.920 10.876 21.768 1.00 84.62 100 GLN A N 1
ATOM 845 C CA . GLN A 1 100 ? 8.914 12.336 21.607 1.00 84.62 100 GLN A CA 1
ATOM 846 C C . GLN A 1 100 ? 9.631 12.770 20.324 1.00 84.62 100 GLN A C 1
ATOM 848 O O . GLN A 1 100 ? 9.168 13.667 19.624 1.00 84.62 100 GLN A O 1
ATOM 853 N N . GLU A 1 101 ? 10.732 12.096 19.989 1.00 85.44 101 GLU A N 1
ATOM 854 C CA . GLU A 1 101 ? 11.461 12.317 18.741 1.00 85.44 101 GLU A CA 1
ATOM 855 C C . GLU A 1 101 ? 10.603 11.957 17.522 1.00 85.44 101 GLU A C 1
ATOM 857 O O . GLU A 1 101 ? 10.542 12.734 16.576 1.00 85.44 101 GLU A O 1
ATOM 862 N N . GLU A 1 102 ? 9.881 10.832 17.560 1.00 86.69 102 GLU A N 1
ATOM 863 C CA . GLU A 1 102 ? 9.018 10.403 16.451 1.00 86.69 102 GLU A CA 1
ATOM 864 C C . GLU A 1 102 ? 7.827 11.343 16.230 1.00 86.69 102 GLU A C 1
ATOM 866 O O . GLU A 1 102 ? 7.511 11.687 15.091 1.00 86.69 102 GLU A O 1
ATOM 871 N N . LEU A 1 103 ? 7.196 11.803 17.314 1.00 90.56 103 LEU A N 1
ATOM 872 C CA . LEU A 1 103 ? 6.125 12.798 17.247 1.00 90.56 103 LEU A CA 1
ATOM 873 C C . LEU A 1 103 ? 6.631 14.097 16.610 1.00 90.56 103 LEU A C 1
ATOM 875 O O . LEU A 1 103 ? 5.999 14.629 15.699 1.00 90.56 103 LEU A O 1
ATOM 879 N N . LYS A 1 104 ? 7.824 14.555 17.007 1.00 88.50 104 LYS A N 1
ATOM 880 C CA . LYS A 1 104 ? 8.465 15.736 16.420 1.00 88.50 104 LYS A CA 1
ATOM 881 C C . LYS A 1 104 ? 8.822 15.535 14.943 1.00 88.50 104 LYS A C 1
ATOM 883 O O . LYS A 1 104 ? 8.599 16.436 14.141 1.00 88.50 104 LYS A O 1
ATOM 888 N N . GLU A 1 105 ? 9.333 14.365 14.557 1.00 87.00 105 GLU A N 1
ATOM 889 C CA . GLU A 1 105 ? 9.651 14.017 13.159 1.00 87.00 105 GLU A CA 1
ATOM 890 C C . GLU A 1 105 ? 8.427 14.040 12.227 1.00 87.00 105 GLU A C 1
ATOM 892 O O . GLU A 1 105 ? 8.585 14.246 11.015 1.00 87.00 105 GLU A O 1
ATOM 897 N N . GLN A 1 106 ? 7.234 13.812 12.784 1.00 87.44 106 GLN A N 1
ATOM 898 C CA . GLN A 1 106 ? 5.952 13.804 12.077 1.00 87.44 106 GLN A CA 1
ATOM 899 C C . GLN A 1 106 ? 5.097 15.057 12.329 1.00 87.44 106 GLN A C 1
ATOM 901 O O . GLN A 1 106 ? 3.964 15.118 11.858 1.00 87.44 106 GLN A O 1
ATOM 906 N N . ASN A 1 107 ? 5.640 16.073 13.010 1.00 89.56 107 ASN A N 1
ATOM 907 C CA . ASN A 1 107 ? 4.936 17.310 13.370 1.00 89.56 107 ASN A CA 1
ATOM 908 C C . ASN A 1 107 ? 3.625 17.062 14.148 1.00 89.56 107 ASN A C 1
ATOM 910 O O . ASN A 1 107 ? 2.595 17.663 13.848 1.00 89.56 107 ASN A O 1
ATOM 914 N N . MET A 1 108 ? 3.653 16.151 15.122 1.00 90.44 108 MET A N 1
ATOM 915 C CA . MET A 1 108 ? 2.516 15.814 15.979 1.00 90.44 108 MET A CA 1
ATOM 916 C C . MET A 1 108 ? 2.751 16.289 17.417 1.00 90.44 108 MET A C 1
ATOM 918 O O . MET A 1 108 ? 3.774 15.966 18.015 1.00 90.44 108 MET A O 1
ATOM 922 N N . ASP A 1 109 ? 1.765 16.972 18.001 1.00 88.81 109 ASP A N 1
ATOM 923 C CA . ASP A 1 109 ? 1.825 17.443 19.397 1.00 88.81 109 ASP A CA 1
ATOM 924 C C . ASP A 1 109 ? 1.280 16.421 20.407 1.00 88.81 109 ASP A C 1
ATOM 926 O O . ASP A 1 109 ? 1.471 16.550 21.617 1.00 88.81 109 ASP A O 1
ATOM 930 N N . PHE A 1 110 ? 0.588 15.386 19.927 1.00 89.25 110 PHE A N 1
ATOM 931 C CA . PHE A 1 110 ? -0.033 14.364 20.763 1.00 89.25 110 PHE A CA 1
ATOM 932 C C . PHE A 1 110 ? 0.097 12.970 20.150 1.00 89.25 110 PHE A C 1
ATOM 934 O O . PHE A 1 110 ? 0.192 12.792 18.937 1.00 89.25 110 PHE A O 1
ATOM 941 N N . TYR A 1 111 ? 0.076 11.953 21.010 1.00 91.56 111 TYR A N 1
ATOM 942 C CA . TYR A 1 111 ? 0.154 10.558 20.590 1.00 91.56 111 TYR A CA 1
ATOM 943 C C . TYR A 1 111 ? -1.162 10.091 19.962 1.00 91.56 111 TYR A C 1
ATOM 945 O O . TYR A 1 111 ? -2.178 9.992 20.650 1.00 91.56 111 TYR A O 1
ATOM 953 N N . HIS A 1 112 ? -1.120 9.729 18.680 1.00 93.06 112 HIS A N 1
ATOM 954 C CA . HIS A 1 112 ? -2.247 9.119 17.981 1.00 93.06 112 HIS A CA 1
ATOM 955 C C . HIS A 1 112 ? -1.763 7.960 17.087 1.00 93.06 112 HIS A C 1
ATOM 957 O O . HIS A 1 112 ? -1.210 8.223 16.017 1.00 93.06 112 HIS A O 1
ATOM 963 N N . PRO A 1 113 ? -1.990 6.683 17.469 1.00 93.62 113 PRO A N 1
ATOM 964 C CA . PRO A 1 113 ? -1.443 5.501 16.788 1.00 93.62 113 PRO A CA 1
ATOM 965 C C . PRO A 1 113 ? -1.627 5.482 15.269 1.00 93.62 113 PRO A C 1
ATOM 967 O O . PRO A 1 113 ? -0.694 5.193 14.529 1.00 93.62 113 PRO A O 1
ATOM 970 N N . PHE A 1 114 ? -2.834 5.811 14.802 1.00 95.62 114 PHE A N 1
ATOM 971 C CA . PHE A 1 114 ? -3.146 5.810 13.373 1.00 95.62 114 PHE A CA 1
ATOM 972 C C . PHE A 1 114 ? -2.361 6.879 12.599 1.00 95.62 114 PHE A C 1
ATOM 974 O O . PHE A 1 114 ? -1.821 6.595 11.535 1.00 95.62 114 PHE A O 1
ATOM 981 N N . LEU A 1 115 ? -2.271 8.094 13.149 1.00 94.56 115 LEU A N 1
ATOM 982 C CA . LEU A 1 115 ? -1.591 9.215 12.503 1.00 94.56 115 LEU A CA 1
ATOM 983 C C . LEU A 1 115 ? -0.080 9.004 12.509 1.00 94.56 115 LEU A C 1
ATOM 985 O O . LEU A 1 115 ? 0.552 9.226 11.489 1.00 94.56 115 LEU A O 1
ATOM 989 N N . LEU A 1 116 ? 0.459 8.469 13.609 1.00 93.62 116 LEU A N 1
ATOM 990 C CA . LEU A 1 116 ? 1.876 8.129 13.735 1.00 93.62 116 LEU A CA 1
ATOM 991 C C . LEU A 1 116 ? 2.323 7.078 12.702 1.00 93.62 116 LEU A C 1
ATOM 993 O O . LEU A 1 116 ? 3.489 7.007 12.315 1.00 93.62 116 LEU A O 1
ATOM 997 N N . LEU A 1 117 ? 1.393 6.224 12.270 1.00 95.44 117 LEU A N 1
ATOM 998 C CA . LEU A 1 117 ? 1.638 5.216 11.247 1.00 95.44 117 LEU A CA 1
ATOM 999 C C . LEU A 1 117 ? 1.507 5.773 9.819 1.00 95.44 117 LEU A C 1
ATOM 1001 O O . LEU A 1 117 ? 2.203 5.305 8.912 1.00 95.44 117 LEU A O 1
ATOM 1005 N N . LEU A 1 118 ? 0.604 6.733 9.605 1.00 96.00 118 LEU A N 1
ATOM 1006 C CA . LEU A 1 118 ? 0.259 7.272 8.291 1.00 96.00 118 LEU A CA 1
ATOM 1007 C C . LEU A 1 118 ? 1.447 8.024 7.680 1.00 96.00 118 LEU A C 1
ATOM 1009 O O . LEU A 1 118 ? 1.949 8.986 8.245 1.00 96.00 118 LEU A O 1
ATOM 1013 N N . ASP A 1 119 ? 1.909 7.572 6.512 1.00 94.19 119 ASP A N 1
ATOM 1014 C CA . ASP A 1 119 ? 3.094 8.109 5.830 1.00 94.19 119 ASP A CA 1
ATOM 1015 C C . ASP A 1 119 ? 4.382 8.101 6.668 1.00 94.19 119 ASP A C 1
ATOM 1017 O O . ASP A 1 119 ? 5.343 8.803 6.338 1.00 94.19 119 ASP A O 1
ATOM 1021 N N . SER A 1 120 ? 4.457 7.230 7.681 1.00 91.31 120 SER A N 1
ATOM 1022 C CA . SER A 1 120 ? 5.656 7.095 8.505 1.00 91.31 120 SER A CA 1
ATOM 1023 C C . SER A 1 120 ? 6.904 6.866 7.645 1.00 91.31 120 SER A C 1
ATOM 1025 O O . SER A 1 120 ? 6.908 6.096 6.670 1.00 91.31 120 SER A O 1
ATOM 1027 N N . LYS A 1 121 ? 7.980 7.569 8.015 1.00 86.25 121 LYS A N 1
ATOM 1028 C CA . LYS A 1 121 ? 9.314 7.431 7.413 1.00 86.25 121 LYS A CA 1
ATOM 1029 C C . LYS A 1 121 ? 10.015 6.158 7.884 1.00 86.25 121 LYS A C 1
ATOM 1031 O O . LYS A 1 121 ? 10.941 5.693 7.221 1.00 86.25 121 LYS A O 1
ATOM 1036 N N . ARG A 1 122 ? 9.589 5.602 9.021 1.00 85.06 122 ARG A N 1
ATOM 1037 C CA . ARG A 1 122 ? 10.155 4.376 9.578 1.00 85.06 122 ARG A CA 1
ATOM 1038 C C . ARG A 1 122 ? 9.626 3.172 8.815 1.00 85.06 122 ARG A C 1
ATOM 1040 O O . ARG A 1 122 ? 8.462 3.106 8.428 1.00 85.06 122 ARG A O 1
ATOM 1047 N N . THR A 1 123 ? 10.505 2.205 8.600 1.00 82.31 123 THR A N 1
ATOM 1048 C CA . THR A 1 123 ? 10.155 0.931 7.976 1.00 82.31 123 THR A CA 1
ATOM 1049 C C . THR A 1 123 ? 10.063 -0.142 9.045 1.00 82.31 123 THR A C 1
ATOM 1051 O O . THR A 1 123 ? 11.017 -0.350 9.794 1.00 82.31 123 THR A O 1
ATOM 1054 N N . TYR A 1 124 ? 8.939 -0.849 9.081 1.00 89.62 124 TYR A N 1
ATOM 1055 C CA . TYR A 1 124 ? 8.807 -2.069 9.864 1.00 89.62 124 TYR A CA 1
ATOM 1056 C C . TYR A 1 124 ? 9.594 -3.203 9.199 1.00 89.62 124 TYR A C 1
ATOM 1058 O O . TYR A 1 124 ? 9.529 -3.369 7.984 1.00 89.62 124 TYR A O 1
ATOM 1066 N N . GLY A 1 125 ? 10.370 -3.951 9.984 1.00 88.75 125 GLY A N 1
ATOM 1067 C CA . GLY A 1 125 ? 11.254 -5.001 9.466 1.00 88.75 125 GLY A CA 1
ATOM 1068 C C . GLY A 1 125 ? 10.577 -6.355 9.235 1.00 88.75 125 GLY A C 1
ATOM 1069 O O . GLY A 1 125 ? 11.142 -7.185 8.529 1.00 88.75 125 GLY A O 1
ATOM 1070 N N . GLY A 1 126 ? 9.396 -6.589 9.821 1.00 90.12 126 GLY A N 1
ATOM 1071 C CA . GLY A 1 126 ? 8.717 -7.889 9.758 1.00 90.12 126 GLY A CA 1
ATOM 1072 C C . GLY A 1 126 ? 8.049 -8.191 8.414 1.00 90.12 126 GLY A C 1
ATOM 1073 O O . GLY A 1 126 ? 7.882 -9.355 8.065 1.00 90.12 126 GLY A O 1
ATOM 1074 N N . ASP A 1 127 ? 7.710 -7.166 7.627 1.00 93.88 127 ASP A N 1
ATOM 1075 C CA . ASP A 1 127 ? 7.150 -7.318 6.284 1.00 93.88 127 ASP A CA 1
ATOM 1076 C C . ASP A 1 127 ? 7.369 -6.062 5.423 1.00 93.88 127 ASP A C 1
ATOM 1078 O O . ASP A 1 127 ? 8.097 -5.140 5.784 1.00 93.88 127 ASP A O 1
ATOM 1082 N N . LYS A 1 128 ? 6.768 -6.041 4.227 1.00 95.19 128 LYS A N 1
ATOM 1083 C CA . LYS A 1 128 ? 6.878 -4.940 3.258 1.00 95.19 128 LYS A CA 1
ATOM 1084 C C . LYS A 1 128 ? 5.655 -4.017 3.260 1.00 95.19 128 LYS A C 1
ATOM 1086 O O . LYS A 1 128 ? 5.401 -3.353 2.252 1.00 95.19 128 LYS A O 1
ATOM 1091 N N . LEU A 1 129 ? 4.872 -4.001 4.338 1.00 96.75 129 LEU A N 1
ATOM 1092 C CA . LEU A 1 129 ? 3.646 -3.214 4.426 1.00 96.75 129 LEU A CA 1
ATOM 1093 C C . LEU A 1 129 ? 3.869 -1.880 5.137 1.00 96.75 129 LEU A C 1
ATOM 1095 O O . LEU A 1 129 ? 4.613 -1.773 6.110 1.00 96.75 129 LEU A O 1
ATOM 1099 N N . SER A 1 130 ? 3.160 -0.856 4.676 1.00 97.00 130 SER A N 1
ATOM 1100 C CA . SER A 1 130 ? 3.131 0.477 5.289 1.00 97.00 130 SER A CA 1
ATOM 1101 C C . SER A 1 130 ? 1.759 1.119 5.104 1.00 97.00 130 SER A C 1
ATOM 1103 O O . SER A 1 130 ? 1.002 0.684 4.241 1.00 97.00 130 SER A O 1
ATOM 1105 N N . LEU A 1 131 ? 1.424 2.140 5.893 1.00 97.94 131 LEU A N 1
ATOM 1106 C CA . LEU A 1 131 ? 0.202 2.925 5.701 1.00 97.94 131 LEU A CA 1
ATOM 1107 C C . LEU A 1 131 ? 0.540 4.212 4.942 1.00 97.94 131 LEU A C 1
ATOM 1109 O O . LEU A 1 131 ? 1.451 4.933 5.352 1.00 97.94 131 LEU A O 1
ATOM 1113 N N . LYS A 1 132 ? -0.164 4.489 3.841 1.00 97.56 132 LYS A N 1
ATOM 1114 C CA . LYS A 1 132 ? 0.090 5.654 2.978 1.00 97.56 132 LYS A CA 1
ATOM 1115 C C . LYS A 1 132 ? -1.161 6.488 2.734 1.00 97.56 132 LYS A C 1
ATOM 1117 O O . LYS A 1 132 ? -2.245 5.924 2.608 1.00 97.56 132 LYS A O 1
ATOM 1122 N N . SER A 1 133 ? -1.014 7.807 2.662 1.00 97.19 133 SER A N 1
ATOM 1123 C CA . SER A 1 133 ? -2.124 8.729 2.374 1.00 97.19 133 SER A CA 1
ATOM 1124 C C . SER A 1 133 ? -2.430 8.835 0.875 1.00 97.19 133 SER A C 1
ATOM 1126 O O . SER A 1 133 ? -1.673 8.342 0.032 1.00 97.19 133 SER A O 1
ATOM 1128 N N . ASP A 1 134 ? -3.518 9.526 0.523 1.00 95.50 134 ASP A N 1
ATOM 1129 C CA . ASP A 1 134 ? -3.758 9.935 -0.866 1.00 95.50 134 ASP A CA 1
ATOM 1130 C C . ASP A 1 134 ? -2.628 10.821 -1.397 1.00 95.50 134 ASP A C 1
ATOM 1132 O O . ASP A 1 134 ? -2.118 10.553 -2.482 1.00 95.50 134 ASP A O 1
ATOM 1136 N N . ALA A 1 135 ? -2.132 11.776 -0.603 1.00 95.00 135 ALA A N 1
ATOM 1137 C CA . ALA A 1 135 ? -1.051 12.675 -1.011 1.00 95.00 135 ALA A CA 1
ATOM 1138 C C . ALA A 1 135 ? 0.244 11.928 -1.387 1.00 95.00 135 ALA A C 1
ATOM 1140 O O . ALA A 1 135 ? 0.992 12.364 -2.267 1.00 95.00 135 ALA A O 1
ATOM 1141 N N . PHE A 1 136 ? 0.534 10.788 -0.746 1.00 95.00 136 PHE A N 1
ATOM 1142 C CA . PHE A 1 136 ? 1.639 9.918 -1.159 1.00 95.00 136 PHE A CA 1
ATOM 1143 C C . PHE A 1 136 ? 1.416 9.350 -2.566 1.00 95.00 136 PHE A C 1
ATOM 1145 O O . PHE A 1 136 ? 2.326 9.371 -3.400 1.00 95.00 136 PHE A O 1
ATOM 1152 N N . TYR A 1 137 ? 0.211 8.850 -2.837 1.00 94.19 137 TYR A N 1
ATOM 1153 C CA . TYR A 1 137 ? -0.127 8.251 -4.123 1.00 94.19 137 TYR A CA 1
ATOM 1154 C C . TYR A 1 137 ? -0.242 9.286 -5.233 1.00 94.19 137 TYR A C 1
ATOM 1156 O O . TYR A 1 137 ? 0.315 9.058 -6.301 1.00 94.19 137 TYR A O 1
ATOM 1164 N N . GLU A 1 138 ? -0.851 10.439 -4.968 1.00 91.75 138 GLU A N 1
ATOM 1165 C CA . GLU A 1 138 ? -0.889 11.579 -5.882 1.00 91.75 138 GLU A CA 1
ATOM 1166 C C . GLU A 1 138 ? 0.517 11.955 -6.335 1.00 91.75 138 GLU A C 1
ATOM 1168 O O . GLU A 1 138 ? 0.754 12.065 -7.530 1.00 91.75 138 GLU A O 1
ATOM 1173 N N . LYS A 1 139 ? 1.494 12.036 -5.422 1.00 90.06 139 LYS A N 1
ATOM 1174 C CA . LYS A 1 139 ? 2.901 12.270 -5.789 1.00 90.06 139 LYS A CA 1
ATOM 1175 C C . LYS A 1 139 ? 3.469 11.156 -6.672 1.00 90.06 139 LYS A C 1
ATOM 1177 O O . LYS A 1 139 ? 4.172 11.460 -7.632 1.00 90.06 139 LYS A O 1
ATOM 1182 N N . GLN A 1 140 ? 3.160 9.889 -6.381 1.00 83.12 140 GLN A N 1
ATOM 1183 C CA . GLN A 1 140 ? 3.619 8.735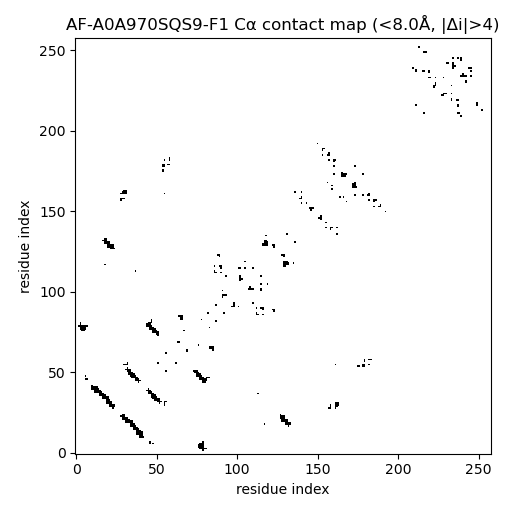 -7.171 1.00 83.12 140 GLN A CA 1
ATOM 1184 C C . GLN A 1 140 ? 3.050 8.704 -8.593 1.00 83.12 140 GLN A C 1
ATOM 1186 O O . GLN A 1 140 ? 3.735 8.232 -9.503 1.00 83.12 140 GLN A O 1
ATOM 1191 N N . VAL A 1 141 ? 1.812 9.172 -8.778 1.00 84.88 141 VAL A N 1
ATOM 1192 C CA . VAL A 1 141 ? 1.129 9.179 -10.080 1.00 84.88 141 VAL A CA 1
ATOM 1193 C C . VAL A 1 141 ? 1.207 10.528 -10.804 1.00 84.88 141 VAL A C 1
ATOM 1195 O O . VAL A 1 141 ? 0.974 10.587 -12.013 1.00 84.88 141 VAL A O 1
ATOM 1198 N N . SER A 1 142 ? 1.556 11.607 -10.096 1.00 71.88 142 SER A N 1
ATOM 1199 C CA . SER A 1 142 ? 1.720 12.948 -10.662 1.00 71.88 142 SER A CA 1
ATOM 1200 C C . SER A 1 142 ? 2.799 12.965 -11.743 1.00 71.88 142 SER A C 1
ATOM 1202 O O . SER A 1 142 ? 3.816 12.278 -11.659 1.00 71.88 142 SER A O 1
ATOM 1204 N N . GLY A 1 143 ? 2.569 13.744 -12.802 1.00 61.94 143 GLY A N 1
ATOM 1205 C CA . GLY A 1 143 ? 3.497 13.816 -13.932 1.00 61.94 143 GLY A CA 1
ATOM 1206 C C . GLY A 1 143 ? 3.382 12.655 -14.922 1.00 61.94 143 GLY A C 1
ATOM 1207 O O . GLY A 1 143 ? 4.268 12.501 -15.764 1.00 61.94 143 GLY A O 1
ATOM 1208 N N . PHE A 1 144 ? 2.299 11.867 -14.871 1.00 64.38 144 PHE A N 1
ATOM 1209 C CA . PHE A 1 144 ? 1.980 10.898 -15.917 1.00 64.38 144 PHE A CA 1
ATOM 1210 C C . PHE A 1 144 ? 1.885 11.604 -17.276 1.00 64.38 144 PHE A C 1
ATOM 1212 O O . PHE A 1 144 ? 0.907 12.277 -17.595 1.00 64.38 144 PHE A O 1
ATOM 1219 N N . LYS A 1 145 ? 2.926 11.446 -18.090 1.00 67.06 145 LYS A N 1
ATOM 1220 C CA . LYS A 1 145 ? 2.910 11.775 -19.511 1.00 67.06 145 LYS A CA 1
ATOM 1221 C C . LYS A 1 145 ? 3.144 10.480 -20.256 1.00 67.06 145 LYS A C 1
ATOM 1223 O O . LYS A 1 145 ? 4.243 9.924 -20.195 1.00 67.06 145 LYS A O 1
ATOM 1228 N N . LYS A 1 146 ? 2.093 9.996 -20.924 1.00 66.19 146 LYS A N 1
ATOM 1229 C CA . LYS A 1 146 ? 2.188 8.829 -21.798 1.00 66.19 146 LYS A CA 1
ATOM 1230 C C . LYS A 1 146 ? 3.345 9.074 -22.765 1.00 66.19 146 LYS A C 1
ATOM 1232 O O . LYS A 1 146 ? 3.447 10.130 -23.384 1.00 66.19 146 LYS A O 1
ATOM 1237 N N . THR A 1 147 ? 4.251 8.113 -22.816 1.00 68.94 147 THR A N 1
ATOM 1238 C CA . THR A 1 147 ? 5.456 8.165 -23.636 1.00 68.94 147 THR A CA 1
ATOM 1239 C C . THR A 1 147 ? 5.450 6.974 -24.571 1.00 68.94 147 THR A C 1
ATOM 1241 O O . THR A 1 147 ? 4.954 5.904 -24.219 1.00 68.94 147 THR A O 1
ATOM 1244 N N . THR A 1 148 ? 6.007 7.158 -25.764 1.00 71.88 148 THR A N 1
ATOM 1245 C CA . THR A 1 148 ? 6.209 6.074 -26.733 1.00 71.88 148 THR A CA 1
ATOM 1246 C C . THR A 1 148 ? 7.285 5.088 -26.273 1.00 71.88 148 THR A C 1
ATOM 1248 O O . THR A 1 148 ? 7.361 3.969 -26.773 1.00 71.88 148 THR A O 1
ATOM 1251 N N . ASP A 1 149 ? 8.099 5.473 -25.286 1.00 78.44 149 ASP A N 1
ATOM 1252 C CA . ASP A 1 149 ? 9.109 4.616 -24.678 1.00 78.44 149 ASP A CA 1
ATOM 1253 C C . ASP A 1 149 ? 8.469 3.590 -23.730 1.00 78.44 149 ASP A C 1
ATOM 1255 O O . ASP A 1 149 ? 8.150 3.895 -22.576 1.00 78.44 149 ASP A O 1
ATOM 1259 N N . LEU A 1 150 ? 8.322 2.351 -24.208 1.00 71.81 150 LEU A N 1
ATOM 1260 C CA . LEU A 1 150 ? 7.762 1.231 -23.445 1.00 71.81 150 LEU A CA 1
ATOM 1261 C C . LEU A 1 150 ? 8.474 1.004 -22.103 1.00 71.81 150 LEU A C 1
ATOM 1263 O O . LEU A 1 150 ? 7.812 0.656 -21.125 1.00 71.81 150 LEU A O 1
ATOM 1267 N N . TYR A 1 151 ? 9.788 1.254 -22.020 1.00 76.31 151 TYR A N 1
ATOM 1268 C CA . TYR A 1 151 ? 10.556 1.094 -20.779 1.00 76.31 151 TYR A CA 1
ATOM 1269 C C . TYR A 1 151 ? 10.067 2.038 -19.683 1.00 76.31 151 TYR A C 1
ATOM 1271 O O . TYR A 1 151 ? 10.042 1.677 -18.510 1.00 76.31 151 TYR A O 1
ATOM 1279 N N . LYS A 1 152 ? 9.661 3.249 -20.064 1.00 81.19 152 LYS A N 1
ATOM 1280 C CA . LYS A 1 152 ? 9.114 4.243 -19.139 1.00 81.19 152 LYS A CA 1
ATOM 1281 C C . LYS A 1 152 ? 7.613 4.062 -18.957 1.00 81.19 152 LYS A C 1
ATOM 1283 O O . LYS A 1 152 ? 7.113 4.244 -17.853 1.00 81.19 152 LYS A O 1
ATOM 1288 N N . ASN A 1 153 ? 6.902 3.669 -20.011 1.00 83.31 153 ASN A N 1
ATOM 1289 C CA . ASN A 1 153 ? 5.451 3.548 -19.983 1.00 83.31 153 ASN A CA 1
ATOM 1290 C C . ASN A 1 153 ? 4.976 2.380 -19.100 1.00 83.31 153 ASN A C 1
ATOM 1292 O O . ASN A 1 153 ? 4.053 2.552 -18.310 1.00 83.31 153 ASN A O 1
ATOM 1296 N N . ILE A 1 154 ? 5.636 1.215 -19.158 1.00 87.69 154 ILE A N 1
ATOM 1297 C CA . ILE A 1 154 ? 5.248 0.032 -18.366 1.00 87.69 154 ILE A CA 1
ATOM 1298 C C . ILE A 1 154 ? 5.278 0.313 -16.848 1.00 87.69 154 ILE A C 1
ATOM 1300 O O . ILE A 1 154 ? 4.256 0.086 -16.196 1.00 87.69 154 ILE A O 1
ATOM 1304 N N . PRO A 1 155 ? 6.375 0.831 -16.251 1.00 87.50 155 PRO A N 1
ATOM 1305 C CA . PRO A 1 155 ? 6.394 1.196 -14.835 1.00 87.50 155 PRO A CA 1
ATOM 1306 C C . PRO A 1 155 ? 5.357 2.261 -14.474 1.00 87.50 155 PRO A C 1
ATOM 1308 O O . PRO A 1 155 ? 4.773 2.188 -13.397 1.00 87.50 155 PRO A O 1
ATOM 1311 N N . LEU A 1 156 ? 5.111 3.239 -15.353 1.00 88.38 156 LEU A N 1
ATOM 1312 C CA . LEU A 1 156 ? 4.120 4.292 -15.115 1.00 88.38 156 LEU A CA 1
ATOM 1313 C C . LEU A 1 156 ? 2.698 3.729 -15.059 1.00 88.38 156 LEU A C 1
ATOM 1315 O O . LEU A 1 156 ? 1.962 4.023 -14.119 1.00 88.38 156 LEU A O 1
ATOM 1319 N N . ILE A 1 157 ? 2.325 2.882 -16.018 1.00 91.12 157 ILE A N 1
ATOM 1320 C CA . ILE A 1 157 ? 1.023 2.208 -16.020 1.00 91.12 157 ILE A CA 1
ATOM 1321 C C . ILE A 1 157 ? 0.899 1.305 -14.791 1.00 91.12 157 ILE A C 1
ATOM 1323 O O . ILE A 1 157 ? -0.119 1.331 -14.104 1.00 91.12 157 ILE A O 1
ATOM 1327 N N . LEU A 1 158 ? 1.956 0.566 -14.447 1.00 92.44 158 LEU A N 1
ATOM 1328 C CA . LEU A 1 158 ? 1.958 -0.278 -13.258 1.00 92.44 158 LEU A CA 1
ATOM 1329 C C . LEU A 1 158 ? 1.771 0.539 -11.969 1.00 92.44 158 LEU A C 1
ATOM 1331 O O . LEU A 1 158 ? 1.033 0.100 -11.093 1.00 92.44 158 LEU A O 1
ATOM 1335 N N . LYS A 1 159 ? 2.361 1.739 -11.861 1.00 92.94 159 LYS A N 1
ATOM 1336 C CA . LYS A 1 159 ? 2.119 2.663 -10.737 1.00 92.94 159 LYS A CA 1
ATOM 1337 C C . LYS A 1 159 ? 0.661 3.118 -10.663 1.00 92.94 159 LYS A C 1
ATOM 1339 O O . LYS A 1 159 ? 0.109 3.128 -9.569 1.00 92.94 159 LYS A O 1
ATOM 1344 N N . GLN A 1 160 ? 0.024 3.431 -11.794 1.00 92.38 160 GLN A N 1
ATOM 1345 C CA . GLN A 1 160 ? -1.404 3.786 -11.834 1.00 92.38 160 GLN A CA 1
ATOM 1346 C C . GLN A 1 160 ? -2.294 2.617 -11.392 1.00 92.38 160 GLN A C 1
ATOM 1348 O O . GLN A 1 160 ? -3.193 2.775 -10.565 1.00 92.38 160 GLN A O 1
ATOM 1353 N N . LEU A 1 161 ? -2.004 1.414 -11.897 1.00 94.62 161 LEU A N 1
ATOM 1354 C CA . LEU A 1 161 ? -2.712 0.197 -11.505 1.00 94.62 161 LEU A CA 1
ATOM 1355 C C . LEU A 1 161 ? -2.552 -0.082 -10.002 1.00 94.62 161 LEU A C 1
ATOM 1357 O O . LEU A 1 161 ? -3.545 -0.358 -9.326 1.00 94.62 161 LEU A O 1
ATOM 1361 N N . ALA A 1 162 ? -1.325 0.049 -9.486 1.00 94.75 162 ALA A N 1
ATOM 1362 C CA . ALA A 1 162 ? -0.960 -0.153 -8.085 1.00 94.75 162 ALA A CA 1
ATOM 1363 C C . ALA A 1 162 ? -1.583 0.892 -7.143 1.00 94.75 162 ALA A C 1
ATOM 1365 O O . ALA A 1 162 ? -1.992 0.553 -6.034 1.00 94.75 162 ALA A O 1
ATOM 1366 N N . ALA A 1 163 ? -1.707 2.142 -7.594 1.00 94.50 163 ALA A N 1
ATOM 1367 C CA . ALA A 1 163 ? -2.373 3.232 -6.881 1.00 94.50 163 ALA A CA 1
ATOM 1368 C C . ALA A 1 163 ? -3.905 3.120 -6.873 1.00 94.50 163 ALA A C 1
ATOM 1370 O O . ALA A 1 163 ? -4.572 3.933 -6.230 1.00 94.50 163 ALA A O 1
ATOM 1371 N N . ARG A 1 164 ? -4.456 2.114 -7.568 1.00 94.00 164 ARG A N 1
ATOM 1372 C CA . ARG A 1 164 ? -5.891 1.954 -7.822 1.00 94.00 164 ARG A CA 1
ATOM 1373 C C . ARG A 1 164 ? -6.537 3.178 -8.473 1.00 94.00 164 ARG A C 1
ATOM 1375 O O . ARG A 1 164 ? -7.696 3.460 -8.205 1.00 94.00 164 ARG A O 1
ATOM 1382 N N . SER A 1 165 ? -5.796 3.892 -9.315 1.00 88.50 165 SER A N 1
ATOM 1383 C CA . SER A 1 165 ? -6.333 5.044 -10.036 1.00 88.50 165 SER A CA 1
ATOM 1384 C C . SER A 1 165 ? -7.399 4.605 -11.041 1.00 88.50 165 SER A C 1
ATOM 1386 O O . SER A 1 165 ? -7.268 3.534 -11.655 1.00 88.50 165 SER A O 1
ATOM 1388 N N . ASP A 1 166 ? -8.401 5.453 -11.240 1.00 85.25 166 ASP A N 1
ATOM 1389 C CA . ASP A 1 166 ? -9.359 5.339 -12.337 1.00 85.25 166 ASP A CA 1
ATOM 1390 C C . ASP A 1 166 ? -8.699 5.918 -13.591 1.00 85.25 166 ASP A C 1
ATOM 1392 O O . ASP A 1 166 ? -8.506 7.127 -13.724 1.00 85.25 166 ASP A O 1
ATOM 1396 N N . VAL A 1 167 ? -8.226 5.032 -14.467 1.00 85.50 167 VAL A N 1
ATOM 1397 C CA . VAL A 1 167 ? -7.444 5.395 -15.655 1.00 85.50 167 VAL A CA 1
ATOM 1398 C C . VAL A 1 167 ? -7.924 4.621 -16.872 1.00 85.50 167 VAL A C 1
ATOM 1400 O O . VAL A 1 167 ? -8.406 3.493 -16.758 1.00 85.50 167 VAL A O 1
ATOM 1403 N N . LEU A 1 168 ? -7.729 5.220 -18.045 1.00 85.62 168 LEU A N 1
ATOM 1404 C CA . LEU A 1 168 ? -7.854 4.551 -19.336 1.00 85.62 168 LEU A CA 1
ATOM 1405 C C . LEU A 1 168 ? -6.471 4.069 -19.786 1.00 85.62 168 LEU A C 1
ATOM 1407 O O . LEU A 1 168 ? -5.520 4.853 -19.846 1.00 85.62 168 LEU A O 1
ATOM 1411 N N . ILE A 1 169 ? -6.354 2.786 -20.120 1.00 84.31 169 ILE A N 1
ATOM 1412 C CA . ILE A 1 169 ? -5.144 2.194 -20.701 1.00 84.31 169 ILE A CA 1
ATOM 1413 C C . ILE A 1 169 ? -5.492 1.720 -22.108 1.00 84.31 169 ILE A C 1
ATOM 1415 O O . ILE A 1 169 ? -6.184 0.719 -22.244 1.00 84.31 169 ILE A O 1
ATOM 1419 N N . GLU A 1 170 ? -4.997 2.416 -23.138 1.00 76.12 170 GLU A N 1
ATOM 1420 C CA . GLU A 1 170 ? -5.300 2.098 -24.551 1.00 76.12 170 GLU A CA 1
ATOM 1421 C C . GLU A 1 170 ? -6.813 1.894 -24.775 1.00 76.12 170 GLU A C 1
ATOM 1423 O O . GLU A 1 170 ? -7.245 0.865 -25.283 1.00 76.12 170 GLU A O 1
ATOM 1428 N N . ASP A 1 171 ? -7.612 2.851 -24.289 1.00 83.75 171 ASP A N 1
ATOM 1429 C CA . ASP A 1 171 ? -9.084 2.873 -24.360 1.00 83.75 171 ASP A CA 1
ATOM 1430 C C . ASP A 1 171 ? -9.821 1.826 -23.505 1.00 83.75 171 ASP A C 1
ATOM 1432 O O . ASP A 1 171 ? -11.049 1.781 -23.488 1.00 83.75 171 ASP A O 1
ATOM 1436 N N . ILE A 1 172 ? -9.094 1.029 -22.718 1.00 86.44 172 ILE A N 1
ATOM 1437 C CA . ILE A 1 172 ? -9.678 0.126 -21.725 1.00 86.44 172 ILE A CA 1
ATOM 1438 C C . ILE A 1 172 ? -9.801 0.860 -20.391 1.00 86.44 172 ILE A C 1
ATOM 1440 O O . ILE A 1 172 ? -8.800 1.246 -19.782 1.00 86.44 172 ILE A O 1
ATOM 1444 N N . GLU A 1 173 ? -11.030 0.998 -19.902 1.00 91.00 173 GLU A N 1
ATOM 1445 C CA . GLU A 1 173 ? -11.297 1.460 -18.542 1.00 91.00 173 GLU A CA 1
ATOM 1446 C C . GLU A 1 173 ? -10.853 0.419 -17.518 1.00 91.00 173 GLU A C 1
ATOM 1448 O O . GLU A 1 173 ? -11.240 -0.753 -17.568 1.00 91.00 173 GLU A O 1
ATOM 1453 N N . VAL A 1 174 ? -10.011 0.842 -16.575 1.00 91.44 174 VAL A N 1
ATOM 1454 C CA . VAL A 1 174 ? -9.549 -0.034 -15.502 1.00 91.44 174 VAL A CA 1
ATOM 1455 C C . VAL A 1 174 ? -10.608 -0.110 -14.408 1.00 91.44 174 VAL A C 1
ATOM 1457 O O . VAL A 1 174 ? -10.797 0.822 -13.633 1.00 91.44 174 VAL A O 1
ATOM 1460 N N . THR A 1 175 ? -11.232 -1.275 -14.283 1.00 90.88 175 THR A N 1
ATOM 1461 C CA . THR A 1 175 ? -12.273 -1.575 -13.295 1.00 90.88 175 THR A CA 1
ATOM 1462 C C . THR A 1 175 ? -11.781 -2.609 -12.285 1.00 90.88 175 THR A C 1
ATOM 1464 O O . THR A 1 175 ? -10.755 -3.259 -12.483 1.00 90.88 175 THR A O 1
ATOM 1467 N N . LYS A 1 176 ? -12.536 -2.840 -11.204 1.00 86.81 176 LYS A N 1
ATOM 1468 C CA . LYS A 1 176 ? -12.221 -3.908 -10.232 1.00 86.81 176 LYS A CA 1
ATOM 1469 C C . LYS A 1 176 ? -12.126 -5.299 -10.886 1.00 86.81 176 LYS A C 1
ATOM 1471 O O . LYS A 1 176 ? -11.359 -6.134 -10.425 1.00 86.81 176 LYS A O 1
ATOM 1476 N N . HIS A 1 177 ? -12.869 -5.542 -11.969 1.00 89.62 177 HIS A N 1
ATOM 1477 C CA . HIS A 1 177 ? -12.941 -6.853 -12.622 1.00 89.62 177 HIS A CA 1
ATOM 1478 C C . HIS A 1 177 ? -11.735 -7.165 -13.514 1.00 89.62 177 HIS A C 1
ATOM 1480 O O . HIS A 1 177 ? -11.331 -8.321 -13.610 1.00 89.62 177 HIS A O 1
ATOM 1486 N N . ASN A 1 178 ? -11.149 -6.157 -14.169 1.00 93.75 178 ASN A N 1
ATOM 1487 C CA . ASN A 1 178 ? -9.997 -6.359 -15.054 1.00 93.75 178 ASN A CA 1
ATOM 1488 C C . ASN A 1 178 ? -8.655 -5.996 -14.399 1.00 93.75 178 ASN A C 1
ATOM 1490 O O . ASN A 1 178 ? -7.611 -6.425 -14.894 1.00 93.75 178 ASN A O 1
ATOM 1494 N N . ARG A 1 179 ? -8.665 -5.255 -13.281 1.00 94.69 179 ARG A N 1
ATOM 1495 C CA . ARG A 1 179 ? -7.455 -4.757 -12.615 1.00 94.69 179 ARG A CA 1
ATOM 1496 C C . ARG A 1 179 ? -6.497 -5.873 -12.220 1.00 94.69 179 ARG A C 1
ATOM 1498 O O . ARG A 1 179 ? -5.306 -5.727 -12.469 1.00 94.69 179 ARG A O 1
ATOM 1505 N N . GLU A 1 180 ? -6.993 -6.989 -11.689 1.00 95.44 180 GLU A N 1
ATOM 1506 C CA . GLU A 1 180 ? -6.150 -8.139 -11.329 1.00 95.44 180 GLU A CA 1
ATOM 1507 C C . GLU A 1 180 ? -5.346 -8.648 -12.538 1.00 95.44 180 GLU A C 1
ATOM 1509 O O . GLU A 1 180 ? -4.118 -8.760 -12.493 1.00 95.44 180 GLU A O 1
ATOM 1514 N N . THR A 1 181 ? -6.038 -8.901 -13.650 1.00 95.81 181 THR A N 1
ATOM 1515 C CA . THR A 1 181 ? -5.445 -9.384 -14.904 1.00 95.81 181 THR A CA 1
ATOM 1516 C C . THR A 1 181 ? -4.471 -8.366 -15.489 1.00 95.81 181 THR A C 1
ATOM 1518 O O . THR A 1 181 ? -3.366 -8.723 -15.901 1.00 95.81 181 THR A O 1
ATOM 1521 N N . LEU A 1 182 ? -4.841 -7.083 -15.486 1.00 95.50 182 LEU A N 1
ATOM 1522 C CA . LEU A 1 182 ? -3.979 -6.003 -15.961 1.00 95.50 182 LEU A CA 1
ATOM 1523 C C . LEU A 1 182 ? -2.709 -5.892 -15.117 1.00 95.50 182 LEU A C 1
ATOM 1525 O O . LEU A 1 182 ? -1.619 -5.811 -15.680 1.00 95.50 182 LEU A O 1
ATOM 1529 N N . ILE A 1 183 ? -2.817 -5.953 -13.786 1.00 96.19 183 ILE A N 1
ATOM 1530 C CA . ILE A 1 183 ? -1.647 -5.949 -12.907 1.00 96.19 183 ILE A CA 1
ATOM 1531 C C . ILE A 1 183 ? -0.754 -7.146 -13.230 1.00 96.19 183 ILE A C 1
ATOM 1533 O O . ILE A 1 183 ? 0.439 -6.943 -13.437 1.00 96.19 183 ILE A O 1
ATOM 1537 N N . LYS A 1 184 ? -1.296 -8.369 -13.324 1.00 96.25 184 LYS A N 1
ATOM 1538 C CA . LYS A 1 184 ? -0.510 -9.572 -13.657 1.00 96.25 184 LYS A CA 1
ATOM 1539 C C . LYS A 1 184 ? 0.264 -9.400 -14.969 1.00 96.25 184 LYS A C 1
ATOM 1541 O O . LYS A 1 184 ? 1.473 -9.641 -15.004 1.00 96.25 184 LYS A O 1
ATOM 1546 N N . ASN A 1 185 ? -0.398 -8.904 -16.013 1.00 94.69 185 ASN A N 1
ATOM 1547 C CA . ASN A 1 185 ? 0.215 -8.677 -17.322 1.00 94.69 185 ASN A CA 1
ATOM 1548 C C . ASN A 1 185 ?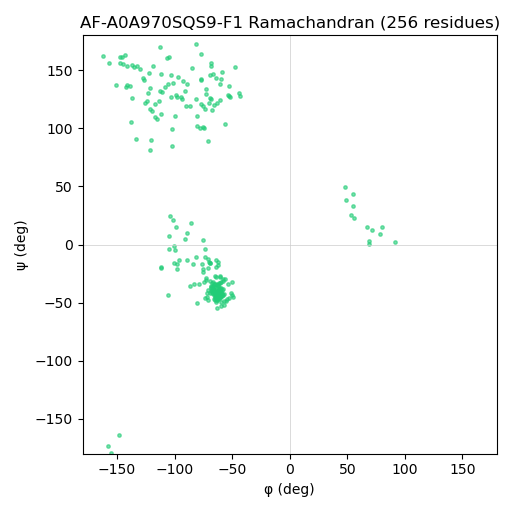 1.318 -7.609 -17.269 1.00 94.69 185 ASN A C 1
ATOM 1550 O O . ASN A 1 185 ? 2.438 -7.847 -17.721 1.00 94.69 185 ASN A O 1
ATOM 1554 N N . TYR A 1 186 ? 1.044 -6.444 -16.677 1.00 93.94 186 TYR A N 1
ATOM 1555 C CA . TYR A 1 186 ? 2.027 -5.360 -16.592 1.00 93.94 186 TYR A CA 1
ATOM 1556 C C . TYR A 1 186 ? 3.188 -5.686 -15.650 1.00 93.94 186 TYR A C 1
ATOM 1558 O O . TYR A 1 186 ? 4.317 -5.271 -15.912 1.00 93.94 186 TYR A O 1
ATOM 1566 N N . LEU A 1 187 ? 2.957 -6.472 -14.597 1.00 94.44 187 LEU A N 1
ATOM 1567 C CA . LEU A 1 187 ? 4.013 -6.981 -13.725 1.00 94.44 187 LEU A CA 1
ATOM 1568 C C . LEU A 1 187 ? 4.946 -7.928 -14.493 1.00 94.44 187 LEU A C 1
ATOM 1570 O O . LEU A 1 187 ? 6.167 -7.805 -14.388 1.00 94.44 187 LEU A O 1
ATOM 1574 N N . PHE A 1 188 ? 4.387 -8.833 -15.302 1.00 93.81 188 PHE A N 1
ATOM 1575 C CA . PHE A 1 188 ? 5.164 -9.729 -16.160 1.00 93.81 188 PHE A CA 1
ATOM 1576 C C . PHE A 1 188 ? 6.010 -8.952 -17.180 1.00 93.81 188 PHE A C 1
ATOM 1578 O O . PHE A 1 188 ? 7.209 -9.215 -17.325 1.00 93.81 188 PHE A O 1
ATOM 1585 N N . LEU A 1 189 ? 5.419 -7.954 -17.846 1.00 91.00 189 LEU A N 1
ATOM 1586 C CA . LEU A 1 189 ? 6.139 -7.074 -18.771 1.00 91.00 189 LEU A CA 1
ATOM 1587 C C . LEU A 1 189 ? 7.257 -6.308 -18.058 1.00 91.00 189 LEU A C 1
ATOM 1589 O O . LEU A 1 189 ? 8.393 -6.292 -18.530 1.00 91.00 189 LEU A O 1
ATOM 1593 N N . TYR A 1 190 ? 6.961 -5.736 -16.890 1.00 90.75 190 TYR A N 1
ATOM 1594 C CA . TYR A 1 190 ? 7.929 -5.012 -16.070 1.00 90.75 190 TYR A CA 1
ATOM 1595 C C . TYR A 1 190 ? 9.138 -5.888 -15.714 1.00 90.75 190 TYR A C 1
ATOM 1597 O O . TYR A 1 190 ? 10.286 -5.489 -15.914 1.00 90.75 190 TYR A O 1
ATOM 1605 N N . GLN A 1 191 ? 8.895 -7.114 -15.242 1.00 89.62 191 GLN A N 1
ATOM 1606 C CA . GLN A 1 191 ? 9.956 -8.065 -14.904 1.00 89.62 191 GLN A CA 1
ATOM 1607 C C . GLN A 1 191 ? 10.775 -8.483 -16.131 1.00 89.62 191 GLN A C 1
ATOM 1609 O O . GLN A 1 191 ? 11.999 -8.594 -16.044 1.00 89.62 191 GLN A O 1
ATOM 1614 N N . SER A 1 192 ? 10.117 -8.707 -17.269 1.00 87.62 192 SER A N 1
ATOM 1615 C CA . SER A 1 192 ? 10.773 -9.111 -18.516 1.00 87.62 192 SER A CA 1
ATOM 1616 C C . SER A 1 192 ? 11.705 -8.019 -19.039 1.00 87.62 192 SER A C 1
ATOM 1618 O O . SER A 1 192 ? 12.868 -8.285 -19.346 1.00 87.62 192 SER A O 1
ATOM 1620 N N . VAL A 1 193 ? 11.227 -6.772 -19.052 1.00 84.19 193 VAL A N 1
ATOM 1621 C CA . VAL A 1 193 ? 12.020 -5.604 -19.444 1.00 84.19 193 VAL A CA 1
ATOM 1622 C C . VAL A 1 193 ? 13.194 -5.403 -18.485 1.00 84.19 193 VAL A C 1
ATOM 1624 O O . VAL A 1 193 ? 14.329 -5.280 -18.941 1.00 84.19 193 VAL A O 1
ATOM 1627 N N . SER A 1 194 ? 12.962 -5.450 -17.168 1.00 82.69 194 SER A N 1
ATOM 1628 C CA . SER A 1 194 ? 14.034 -5.317 -16.169 1.00 82.69 194 SER A CA 1
ATOM 1629 C C . SER A 1 194 ? 15.145 -6.348 -16.392 1.00 82.69 194 SER A C 1
ATOM 1631 O O . SER A 1 194 ? 16.315 -5.985 -16.488 1.00 82.69 194 SER A O 1
ATOM 1633 N N . LYS A 1 195 ? 14.785 -7.627 -16.572 1.00 84.75 195 LYS A N 1
ATOM 1634 C CA . LYS A 1 195 ? 15.753 -8.710 -16.812 1.00 84.75 195 LYS A CA 1
ATOM 1635 C C . LYS A 1 195 ? 16.573 -8.495 -18.084 1.00 84.75 195 LYS A C 1
ATOM 1637 O O . LYS A 1 195 ? 17.783 -8.715 -18.063 1.00 84.75 195 LYS A O 1
ATOM 1642 N N . TYR A 1 196 ? 15.941 -8.065 -19.176 1.00 79.81 196 TYR A N 1
ATOM 1643 C CA . TYR A 1 196 ? 16.638 -7.787 -20.434 1.00 79.81 196 TYR A CA 1
ATOM 1644 C C . TYR A 1 196 ? 17.730 -6.719 -20.258 1.00 79.81 196 TYR A C 1
ATOM 1646 O O . TYR A 1 196 ? 18.865 -6.903 -20.705 1.00 79.81 196 TYR A O 1
ATOM 1654 N N . TYR A 1 197 ? 17.436 -5.628 -19.546 1.00 72.31 197 TYR A N 1
ATOM 1655 C CA . TYR A 1 197 ? 18.420 -4.572 -19.290 1.00 72.31 197 TYR A CA 1
ATOM 1656 C C . TYR A 1 197 ? 19.475 -4.964 -18.251 1.00 72.31 197 TYR A C 1
ATOM 1658 O O . TYR A 1 197 ? 20.638 -4.583 -18.398 1.00 72.31 197 TYR A O 1
ATOM 1666 N N . ASP A 1 198 ? 19.131 -5.779 -17.256 1.00 77.56 198 ASP A N 1
ATOM 1667 C CA . ASP A 1 198 ? 20.115 -6.353 -16.332 1.00 77.56 198 ASP A CA 1
ATOM 1668 C C . ASP A 1 198 ? 21.126 -7.240 -17.074 1.00 77.56 198 ASP A C 1
ATOM 1670 O O . ASP A 1 198 ? 22.323 -7.216 -16.786 1.00 77.56 198 ASP A O 1
ATOM 1674 N N . GLN A 1 199 ? 20.677 -8.001 -18.073 1.00 78.00 199 GLN A N 1
ATOM 1675 C CA . GLN A 1 199 ? 21.557 -8.808 -18.922 1.00 78.00 199 GLN A CA 1
ATOM 1676 C C . GLN A 1 199 ? 22.391 -7.939 -19.871 1.00 78.00 199 GLN A C 1
ATOM 1678 O O . GLN A 1 199 ? 23.608 -8.121 -19.963 1.00 78.00 199 GLN A O 1
ATOM 1683 N N . LYS A 1 200 ? 21.774 -6.944 -20.520 1.00 70.94 200 LYS A N 1
ATOM 1684 C CA . LYS A 1 200 ? 22.472 -6.002 -21.408 1.00 70.94 200 LYS A CA 1
ATOM 1685 C C . LYS A 1 200 ? 23.546 -5.204 -20.663 1.00 70.94 200 LYS A C 1
ATOM 1687 O O . LYS A 1 200 ? 24.664 -5.084 -21.154 1.00 70.94 200 LYS A O 1
ATOM 1692 N N . SER A 1 201 ? 23.239 -4.719 -19.459 1.00 62.50 201 SER A N 1
ATOM 1693 C CA . SER A 1 201 ? 24.177 -3.962 -18.620 1.00 62.50 201 SER A CA 1
ATOM 1694 C C . SER A 1 201 ? 25.353 -4.817 -18.136 1.00 62.50 201 SER A C 1
ATOM 1696 O O . SER A 1 201 ? 26.495 -4.344 -18.141 1.00 62.50 201 SER A O 1
ATOM 1698 N N . LYS A 1 202 ? 25.112 -6.095 -17.805 1.00 62.00 202 LYS A N 1
ATOM 1699 C CA . LYS A 1 202 ? 26.166 -7.076 -17.492 1.00 62.00 202 LYS A CA 1
ATOM 1700 C C . LYS A 1 202 ? 27.086 -7.351 -18.688 1.00 62.00 202 LYS A C 1
ATOM 1702 O O . LYS A 1 202 ? 28.287 -7.509 -18.479 1.00 62.00 202 LYS A O 1
ATOM 1707 N N . GLY A 1 203 ? 26.560 -7.334 -19.916 1.00 50.38 203 GLY A N 1
ATOM 1708 C CA . GLY A 1 203 ? 27.345 -7.453 -21.155 1.00 50.38 203 GLY A CA 1
ATOM 1709 C C . GLY A 1 203 ? 28.201 -6.224 -21.493 1.00 50.38 203 GLY A C 1
ATOM 1710 O O . GLY A 1 203 ? 29.187 -6.338 -22.214 1.00 50.38 203 GLY A O 1
ATOM 1711 N N . SER A 1 204 ? 27.879 -5.053 -20.935 1.00 51.72 204 SER A N 1
ATOM 1712 C CA . SER A 1 204 ? 28.563 -3.775 -21.194 1.00 51.72 204 SER A CA 1
ATOM 1713 C C . SER A 1 204 ? 29.510 -3.311 -20.077 1.00 51.72 204 SER A C 1
ATOM 1715 O O . SER A 1 204 ? 29.803 -2.119 -19.963 1.00 51.72 204 SER A O 1
ATOM 1717 N N . ARG A 1 205 ? 30.047 -4.217 -19.246 1.00 48.00 205 ARG A N 1
ATOM 1718 C CA . ARG A 1 205 ? 31.239 -3.885 -18.447 1.00 48.00 205 ARG A CA 1
ATOM 1719 C C . ARG A 1 205 ? 32.434 -3.798 -19.394 1.00 48.00 205 ARG A C 1
ATOM 1721 O O . ARG A 1 205 ? 33.115 -4.789 -19.642 1.00 48.00 205 ARG A O 1
ATOM 1728 N N . GLY A 1 206 ? 32.670 -2.602 -19.937 1.00 57.94 206 GLY A N 1
ATOM 1729 C CA . GLY A 1 206 ? 33.888 -2.295 -20.684 1.00 57.94 206 GLY A CA 1
ATOM 1730 C C . GLY A 1 206 ? 35.135 -2.759 -19.923 1.00 57.94 206 GLY A C 1
ATOM 1731 O O . GLY A 1 206 ? 35.125 -2.862 -18.692 1.00 57.94 206 GLY A O 1
ATOM 1732 N N . ARG A 1 207 ? 36.207 -3.065 -20.665 1.00 56.75 207 ARG A N 1
ATOM 1733 C CA . ARG A 1 207 ? 37.485 -3.558 -20.125 1.00 56.75 207 ARG A CA 1
ATOM 1734 C C . ARG A 1 207 ? 37.876 -2.752 -18.881 1.00 56.75 207 ARG A C 1
ATOM 1736 O O . ARG A 1 207 ? 37.892 -1.520 -18.939 1.00 56.75 207 ARG A O 1
ATOM 1743 N N . LYS A 1 208 ? 38.176 -3.440 -17.765 1.00 58.56 208 LYS A N 1
ATOM 1744 C CA . LYS A 1 208 ? 38.661 -2.800 -16.528 1.00 58.56 208 LYS A CA 1
ATOM 1745 C C . LYS A 1 208 ? 39.717 -1.757 -16.895 1.00 58.56 208 LYS A C 1
ATOM 1747 O O . LYS A 1 208 ? 40.615 -2.041 -17.692 1.00 58.56 208 LYS A O 1
ATOM 1752 N N . ARG A 1 209 ? 39.569 -0.542 -16.353 1.00 65.50 209 ARG A N 1
ATOM 1753 C CA . ARG A 1 209 ? 40.507 0.558 -16.608 1.00 65.50 209 ARG A CA 1
ATOM 1754 C C . ARG A 1 209 ? 41.915 0.057 -16.305 1.00 65.50 209 ARG A C 1
ATOM 1756 O O . ARG A 1 209 ? 42.148 -0.458 -15.218 1.00 65.50 209 ARG A O 1
ATOM 1763 N N . LYS A 1 210 ? 42.839 0.223 -17.254 1.00 71.62 210 LYS A N 1
ATOM 1764 C CA . LYS A 1 210 ? 44.243 -0.108 -17.015 1.00 71.62 210 LYS A CA 1
ATOM 1765 C C . LYS A 1 210 ? 44.755 0.754 -15.863 1.00 71.62 210 LYS A C 1
ATOM 1767 O O . LYS A 1 210 ? 44.589 1.981 -15.882 1.00 71.62 210 LYS A O 1
ATOM 1772 N N . GLU A 1 211 ? 45.278 0.097 -14.844 1.00 75.12 211 GLU A N 1
ATOM 1773 C CA . GLU A 1 211 ? 45.822 0.743 -13.662 1.00 75.12 211 GLU A CA 1
ATOM 1774 C C . GLU A 1 211 ? 47.243 1.205 -13.978 1.00 75.12 211 GLU A C 1
ATOM 1776 O O . GLU A 1 211 ? 48.054 0.442 -14.499 1.00 75.12 211 GLU A O 1
ATOM 1781 N N . VAL A 1 212 ? 47.501 2.493 -13.763 1.00 79.62 212 VAL A N 1
ATOM 1782 C CA . VAL A 1 212 ? 48.808 3.117 -13.971 1.00 79.62 212 VAL A CA 1
ATOM 1783 C C . VAL A 1 212 ? 49.024 4.031 -12.776 1.00 79.62 212 VAL A C 1
ATOM 1785 O O . VAL A 1 212 ? 48.149 4.847 -12.474 1.00 79.62 212 VAL A O 1
ATOM 1788 N N . ALA A 1 213 ? 50.151 3.866 -12.087 1.00 82.81 213 ALA A N 1
ATOM 1789 C CA . ALA A 1 213 ? 50.495 4.677 -10.927 1.00 82.81 213 ALA A CA 1
ATOM 1790 C C . ALA A 1 213 ? 50.592 6.165 -11.313 1.00 82.81 213 ALA A C 1
ATOM 1792 O O . ALA A 1 213 ? 51.147 6.506 -12.360 1.00 82.81 213 ALA A O 1
ATOM 1793 N N . SER A 1 214 ? 50.066 7.050 -10.462 1.00 80.19 214 SER A N 1
ATOM 1794 C CA . SER A 1 214 ? 50.059 8.504 -10.690 1.00 80.19 214 SER A CA 1
ATOM 1795 C C . SER A 1 214 ? 51.470 9.065 -10.859 1.00 80.19 214 SER A C 1
ATOM 1797 O O . SER A 1 214 ? 51.715 9.816 -11.797 1.00 80.19 214 SER A O 1
ATOM 1799 N N . VAL A 1 215 ? 52.411 8.616 -10.023 1.00 80.81 215 VAL A N 1
ATOM 1800 C CA . VAL A 1 215 ? 53.828 9.015 -10.061 1.00 80.81 215 VAL A CA 1
ATOM 1801 C C . VAL A 1 215 ? 54.461 8.715 -11.423 1.00 80.81 215 VAL A C 1
ATOM 1803 O O . VAL A 1 215 ? 55.129 9.563 -12.005 1.00 80.81 215 VAL A O 1
ATOM 1806 N N . VAL A 1 216 ? 54.175 7.537 -11.986 1.00 82.94 216 VAL A N 1
ATOM 1807 C CA . VAL A 1 216 ? 54.687 7.122 -13.301 1.00 82.94 216 VAL A CA 1
ATOM 1808 C C . VAL A 1 216 ? 54.099 7.987 -14.419 1.00 82.94 216 VAL A C 1
ATOM 1810 O O . VAL A 1 216 ? 54.805 8.370 -15.347 1.00 82.94 216 VAL A O 1
ATOM 1813 N N . LEU A 1 217 ? 52.811 8.333 -14.334 1.00 85.12 217 LEU A N 1
ATOM 1814 C CA . LEU A 1 217 ? 52.162 9.207 -15.316 1.00 85.12 217 LEU A CA 1
ATOM 1815 C C . LEU A 1 217 ? 52.692 10.645 -15.276 1.00 85.12 217 LEU A C 1
ATOM 1817 O O . LEU A 1 217 ? 52.854 11.248 -16.338 1.00 85.12 217 LEU A O 1
ATOM 1821 N N . LEU A 1 218 ? 52.961 11.179 -14.083 1.00 85.50 218 LEU A N 1
ATOM 1822 C CA . LEU A 1 218 ? 53.523 12.518 -13.902 1.00 85.50 218 LEU A CA 1
ATOM 1823 C C . LEU A 1 218 ? 54.960 12.600 -14.423 1.00 85.50 218 LEU A C 1
ATOM 1825 O O . LEU A 1 218 ? 55.286 13.545 -15.136 1.00 85.50 218 LEU A O 1
ATOM 1829 N N . GLU A 1 219 ? 55.777 11.580 -14.164 1.00 85.44 219 GLU A N 1
ATOM 1830 C CA . GLU A 1 219 ? 57.153 11.507 -14.663 1.00 85.44 219 GLU A CA 1
ATOM 1831 C C . GLU A 1 219 ? 57.204 11.464 -16.198 1.00 85.44 219 GLU A C 1
ATOM 1833 O O . GLU A 1 219 ? 57.899 12.252 -16.840 1.00 85.44 219 GLU A O 1
ATOM 1838 N N . ILE A 1 220 ? 56.377 10.615 -16.816 1.00 86.62 220 ILE A N 1
ATOM 1839 C CA . ILE A 1 220 ? 56.254 10.549 -18.280 1.00 86.62 220 ILE A CA 1
ATOM 1840 C C . ILE A 1 220 ? 55.779 11.897 -18.850 1.00 86.62 220 ILE A C 1
ATOM 1842 O O . ILE A 1 220 ? 56.251 12.331 -19.900 1.00 86.62 220 ILE A O 1
ATOM 1846 N N . ASN A 1 221 ? 54.857 12.581 -18.165 1.00 89.00 221 ASN A N 1
ATOM 1847 C CA . ASN A 1 221 ? 54.377 13.902 -18.576 1.00 89.00 221 ASN A CA 1
ATOM 1848 C C . ASN A 1 221 ? 55.448 14.989 -18.446 1.00 89.00 221 ASN A C 1
ATOM 1850 O O . ASN A 1 221 ? 55.519 15.868 -19.301 1.00 89.00 221 ASN A O 1
ATOM 1854 N N . ASN A 1 222 ? 56.306 14.921 -17.428 1.00 87.00 222 ASN A N 1
ATOM 1855 C CA . ASN A 1 222 ? 57.446 15.824 -17.297 1.00 87.00 222 ASN A CA 1
ATOM 1856 C C . ASN A 1 222 ? 58.443 15.624 -18.439 1.00 87.00 222 ASN A C 1
ATOM 1858 O O . ASN A 1 222 ? 58.839 16.607 -19.062 1.00 87.00 222 ASN A O 1
ATOM 1862 N N . GLN A 1 223 ? 58.777 14.378 -18.783 1.00 83.06 223 GLN A N 1
ATOM 1863 C CA . GLN A 1 223 ? 59.643 14.077 -19.930 1.00 83.06 223 GLN A CA 1
ATOM 1864 C C . GLN A 1 223 ? 59.050 14.609 -21.245 1.00 83.06 223 GLN A C 1
ATOM 1866 O O . GLN A 1 223 ? 59.767 15.192 -22.054 1.00 83.06 223 GLN A O 1
ATOM 1871 N N . TYR A 1 224 ? 57.735 14.471 -21.441 1.00 87.94 224 TYR A N 1
ATOM 1872 C CA . TYR A 1 224 ? 57.047 15.033 -22.606 1.00 87.94 224 TYR A CA 1
ATOM 1873 C C . TYR A 1 224 ? 57.086 16.571 -22.629 1.00 87.94 224 TYR A C 1
ATOM 1875 O O . TYR A 1 224 ? 57.454 17.161 -23.642 1.00 87.94 224 TYR A O 1
ATOM 1883 N N . LYS A 1 225 ? 56.762 17.238 -21.512 1.00 85.94 225 LYS A N 1
ATOM 1884 C CA . LYS A 1 225 ? 56.764 18.710 -21.412 1.00 85.94 225 LYS A CA 1
ATOM 1885 C C . LYS A 1 225 ? 58.135 19.335 -21.670 1.00 85.94 225 LYS A C 1
ATOM 1887 O O . LYS A 1 225 ? 58.198 20.426 -22.224 1.00 85.94 225 LYS A O 1
ATOM 1892 N N . HIS A 1 226 ? 59.209 18.647 -21.286 1.00 87.25 226 HIS A N 1
ATOM 1893 C CA . HIS A 1 226 ? 60.586 19.101 -21.497 1.00 87.25 226 HIS A CA 1
ATOM 1894 C C . HIS A 1 226 ? 61.172 18.637 -22.842 1.00 87.25 226 HIS A C 1
ATOM 1896 O O . HIS A 1 226 ? 62.370 18.773 -23.066 1.00 87.25 226 HIS A O 1
ATOM 1902 N N . GLY A 1 227 ? 60.349 18.076 -23.738 1.00 79.94 227 GLY A N 1
ATOM 1903 C CA . GLY A 1 227 ? 60.767 17.671 -25.083 1.00 79.94 227 GLY A CA 1
ATOM 1904 C C . GLY A 1 227 ? 61.681 16.443 -25.132 1.00 79.94 227 GLY A C 1
ATOM 1905 O O . GLY A 1 227 ? 62.248 16.154 -26.180 1.00 79.94 227 GLY A O 1
ATOM 1906 N N . VAL A 1 228 ? 61.819 15.709 -24.022 1.00 84.25 228 VAL A N 1
ATOM 1907 C CA . VAL A 1 228 ? 62.660 14.502 -23.913 1.00 84.25 228 VAL A CA 1
ATOM 1908 C C . VAL A 1 228 ? 62.030 13.320 -24.652 1.00 84.25 228 VAL A C 1
ATOM 1910 O O . VAL A 1 228 ? 62.737 12.447 -25.149 1.00 84.25 228 VAL A O 1
ATOM 1913 N N . ILE A 1 229 ? 60.698 13.281 -24.717 1.00 86.88 229 ILE A N 1
ATOM 1914 C CA . ILE A 1 229 ? 59.935 12.285 -25.474 1.00 86.88 229 ILE A CA 1
ATOM 1915 C C . ILE A 1 229 ? 58.788 12.946 -26.231 1.00 86.88 229 ILE A C 1
ATOM 1917 O O . ILE A 1 229 ? 58.245 13.970 -25.815 1.00 86.88 229 ILE A O 1
ATOM 1921 N N . THR A 1 230 ? 58.368 12.318 -27.321 1.00 90.19 230 THR A N 1
ATOM 1922 C CA . THR A 1 230 ? 57.178 12.715 -28.078 1.00 90.19 230 THR A CA 1
ATOM 1923 C C . THR A 1 230 ? 55.888 12.270 -27.381 1.00 90.19 230 THR A C 1
ATOM 1925 O O . THR A 1 230 ? 55.879 11.391 -26.515 1.00 90.19 230 THR A O 1
ATOM 1928 N N . ILE A 1 231 ? 54.749 12.844 -27.782 1.00 86.75 231 ILE A N 1
ATOM 1929 C CA . ILE A 1 231 ? 53.439 12.457 -27.236 1.00 86.75 231 ILE A CA 1
ATOM 1930 C C . ILE A 1 231 ? 53.089 10.989 -27.538 1.00 86.75 231 ILE A C 1
ATOM 1932 O O . ILE A 1 231 ? 52.486 10.310 -26.708 1.00 86.75 231 ILE A O 1
ATOM 1936 N N . ASP A 1 232 ? 53.492 10.473 -28.700 1.00 88.31 232 ASP A N 1
ATOM 1937 C CA . ASP A 1 232 ? 53.265 9.075 -29.080 1.00 88.31 232 ASP A CA 1
ATOM 1938 C C . ASP A 1 232 ? 54.093 8.117 -28.209 1.00 88.31 232 ASP A C 1
ATOM 1940 O O . ASP A 1 232 ? 53.596 7.083 -27.752 1.00 88.31 232 ASP A O 1
ATOM 1944 N N . GLU A 1 233 ? 55.321 8.508 -27.867 1.00 85.88 233 GLU A N 1
ATOM 1945 C CA . GLU A 1 233 ? 56.161 7.783 -26.912 1.00 85.88 233 GLU A CA 1
ATOM 1946 C C . GLU A 1 233 ? 55.621 7.864 -25.482 1.00 85.88 233 GLU A C 1
ATOM 1948 O O . GLU A 1 233 ? 55.669 6.867 -24.763 1.00 85.88 233 GLU A O 1
ATOM 1953 N N . ALA A 1 234 ? 55.049 8.997 -25.070 1.00 86.19 234 ALA A N 1
ATOM 1954 C CA . ALA A 1 234 ? 54.420 9.155 -23.759 1.00 86.19 234 ALA A CA 1
ATOM 1955 C C . ALA A 1 234 ? 53.183 8.248 -23.590 1.00 86.19 234 ALA A C 1
ATOM 1957 O O . ALA A 1 234 ? 53.012 7.585 -22.559 1.00 86.19 234 ALA A O 1
ATOM 1958 N N . VAL A 1 235 ? 52.340 8.138 -24.623 1.00 88.50 235 VAL A N 1
ATOM 1959 C CA . VAL A 1 235 ? 51.194 7.209 -24.641 1.00 88.50 235 VAL A CA 1
ATOM 1960 C C . VAL A 1 235 ? 51.673 5.756 -24.594 1.00 88.50 235 VAL A C 1
ATOM 1962 O O . VAL A 1 235 ? 51.171 4.964 -23.792 1.00 88.50 235 VAL A O 1
ATOM 1965 N N . LYS A 1 236 ? 52.703 5.416 -25.377 1.00 88.88 236 LYS A N 1
ATOM 1966 C CA . LYS A 1 236 ? 53.292 4.072 -25.395 1.00 88.88 236 LYS A CA 1
ATOM 1967 C C . LYS A 1 236 ? 53.920 3.698 -24.046 1.00 88.88 236 LYS A C 1
ATOM 1969 O O . LYS A 1 236 ? 53.620 2.625 -23.524 1.00 88.88 236 LYS A O 1
ATOM 1974 N N . LYS A 1 237 ? 54.726 4.585 -23.446 1.00 85.88 237 LYS A N 1
ATOM 1975 C CA . LYS A 1 237 ? 55.386 4.382 -22.139 1.00 85.88 237 LYS A CA 1
ATOM 1976 C C . LYS A 1 237 ? 54.392 4.302 -20.979 1.00 85.88 237 LYS A C 1
ATOM 1978 O O . LYS A 1 237 ? 54.585 3.501 -20.072 1.00 85.88 237 LYS A O 1
ATOM 1983 N N . SER A 1 238 ? 53.304 5.075 -21.016 1.00 84.81 238 SER A N 1
ATOM 1984 C CA . SER A 1 238 ? 52.240 4.997 -19.997 1.00 84.81 238 SER A CA 1
ATOM 1985 C C . SER A 1 238 ? 51.366 3.745 -20.138 1.00 84.81 238 SER A C 1
ATOM 1987 O O . SER A 1 238 ? 50.554 3.435 -19.264 1.00 84.81 238 SER A O 1
ATOM 1989 N N . GLY A 1 239 ? 51.507 3.014 -21.248 1.00 82.06 239 GLY A N 1
ATOM 1990 C CA . GLY A 1 239 ? 50.722 1.830 -21.556 1.00 82.06 239 GLY A CA 1
ATOM 1991 C C . GLY A 1 239 ? 49.244 2.131 -21.814 1.00 82.06 239 GLY A C 1
ATOM 1992 O O . GLY A 1 239 ? 48.437 1.197 -21.767 1.00 82.06 239 GLY A O 1
ATOM 1993 N N . LEU A 1 240 ? 48.876 3.392 -22.042 1.00 86.00 240 LEU A N 1
ATOM 1994 C CA . LEU A 1 240 ? 47.507 3.810 -22.325 1.00 86.00 240 LEU A CA 1
ATOM 1995 C C . LEU A 1 240 ? 47.189 3.650 -23.816 1.00 86.00 240 LEU A C 1
ATOM 1997 O O . LEU A 1 240 ? 48.068 3.697 -24.666 1.00 86.00 240 LEU A O 1
ATOM 2001 N N . GLY A 1 241 ? 45.912 3.422 -24.129 1.00 80.69 241 GLY A N 1
ATOM 2002 C CA . GLY A 1 241 ? 45.486 3.071 -25.489 1.00 80.69 241 GLY A CA 1
ATOM 2003 C C . GLY A 1 241 ? 45.327 4.251 -26.451 1.00 80.69 241 GLY A C 1
ATOM 2004 O O . GLY A 1 241 ? 45.132 4.014 -27.636 1.00 80.69 241 GLY A O 1
ATOM 2005 N N . SER A 1 242 ? 45.358 5.499 -25.968 1.00 88.12 242 SER A N 1
ATOM 2006 C CA . SER A 1 242 ? 45.204 6.689 -26.818 1.00 88.12 242 SER A CA 1
ATOM 2007 C C . SER A 1 242 ? 45.705 7.978 -26.151 1.00 88.12 242 SER A C 1
ATOM 200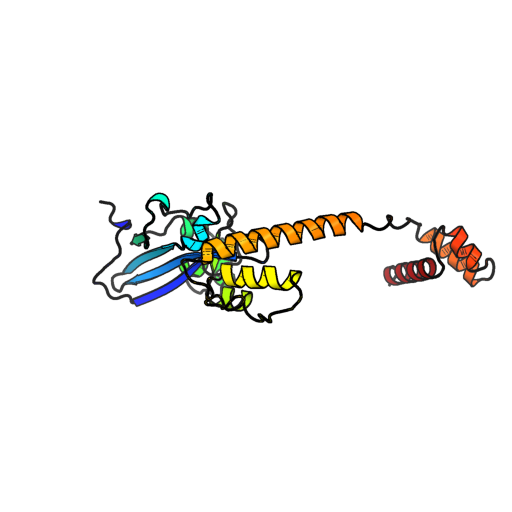9 O O . SER A 1 242 ? 45.811 8.049 -24.918 1.00 88.12 242 SER A O 1
ATOM 2011 N N . LYS A 1 243 ? 45.947 9.019 -26.964 1.00 89.06 243 LYS A N 1
ATOM 2012 C CA . LYS A 1 243 ? 46.333 10.376 -26.524 1.00 89.06 243 LYS A CA 1
ATOM 2013 C C . LYS A 1 243 ? 45.259 11.014 -25.640 1.00 89.06 243 LYS A C 1
ATOM 2015 O O . LYS A 1 243 ? 45.556 11.586 -24.594 1.00 89.06 243 LYS A O 1
ATOM 2020 N N . GLU A 1 244 ? 43.992 10.841 -25.995 1.00 86.81 244 GLU A N 1
ATOM 2021 C CA . GLU A 1 244 ? 42.837 11.371 -25.260 1.00 86.81 244 GLU A CA 1
ATOM 2022 C C . GLU A 1 244 ? 42.740 10.742 -23.868 1.00 86.81 244 GLU A C 1
ATOM 2024 O O . GLU A 1 244 ? 42.461 11.424 -22.878 1.00 86.81 244 GLU A O 1
ATOM 2029 N N . THR A 1 245 ? 43.012 9.436 -23.776 1.00 85.56 245 THR A N 1
ATOM 2030 C CA . THR A 1 245 ? 43.034 8.718 -22.498 1.00 85.56 245 THR A CA 1
ATOM 2031 C C . THR A 1 245 ? 44.171 9.219 -21.611 1.00 85.56 245 THR A C 1
ATOM 2033 O O . THR A 1 245 ? 43.963 9.390 -20.411 1.00 85.56 245 THR A O 1
ATOM 2036 N N . TYR A 1 246 ? 45.337 9.499 -22.194 1.00 88.38 246 TYR A N 1
ATOM 2037 C CA . TYR A 1 246 ? 46.498 10.043 -21.495 1.00 88.38 246 TYR A CA 1
ATOM 2038 C C . TYR A 1 246 ? 46.225 11.436 -20.901 1.00 88.38 246 TYR A C 1
ATOM 2040 O O . TYR A 1 246 ? 46.301 11.607 -19.683 1.00 88.38 246 TYR A O 1
ATOM 2048 N N . TYR A 1 247 ? 45.772 12.405 -21.705 1.00 89.75 247 TYR A N 1
ATOM 2049 C CA . TYR A 1 247 ? 45.466 13.755 -21.204 1.00 89.75 247 TYR A CA 1
ATOM 2050 C C . TYR A 1 247 ? 44.303 13.787 -20.209 1.00 89.75 247 TYR A C 1
ATOM 2052 O O . TYR A 1 247 ? 44.298 14.580 -19.265 1.00 89.75 247 TYR A O 1
ATOM 2060 N N . ARG A 1 248 ? 43.298 12.919 -20.378 1.00 86.94 248 ARG A N 1
ATOM 2061 C CA . ARG A 1 248 ? 42.213 12.791 -19.399 1.00 86.94 248 ARG A CA 1
ATOM 2062 C C . ARG A 1 248 ? 42.738 12.340 -18.034 1.00 86.94 248 ARG A C 1
ATOM 2064 O O . ARG A 1 248 ? 42.330 12.916 -17.032 1.00 86.94 248 ARG A O 1
ATOM 2071 N N . ARG A 1 249 ? 43.653 11.366 -17.989 1.00 85.19 249 ARG A N 1
ATOM 2072 C CA . ARG A 1 249 ? 44.247 10.880 -16.731 1.00 85.19 249 ARG A CA 1
ATOM 2073 C C . ARG A 1 249 ? 45.063 11.952 -16.020 1.00 85.19 249 ARG A C 1
ATOM 2075 O O . ARG A 1 249 ? 44.959 12.063 -14.807 1.00 85.19 249 ARG A O 1
ATOM 2082 N N . LEU A 1 250 ? 45.809 12.767 -16.762 1.00 86.06 250 LEU A N 1
ATOM 2083 C CA . LEU A 1 250 ? 46.564 13.880 -16.182 1.00 86.06 250 LEU A CA 1
ATOM 2084 C C . LEU A 1 250 ? 45.646 14.935 -15.551 1.00 86.06 250 LEU A C 1
ATOM 2086 O O . LEU A 1 250 ? 45.911 15.388 -14.443 1.00 86.06 250 LEU A O 1
ATOM 2090 N N . ARG A 1 251 ? 44.520 15.264 -16.200 1.00 88.19 251 ARG A N 1
ATOM 2091 C CA . ARG A 1 251 ? 43.510 16.173 -15.626 1.00 88.19 251 ARG A CA 1
ATOM 2092 C C . ARG A 1 251 ? 42.842 15.607 -14.373 1.00 88.19 251 ARG A C 1
ATOM 2094 O O . ARG A 1 251 ? 42.532 16.356 -13.458 1.00 88.19 251 ARG A O 1
ATOM 2101 N N . GLU A 1 252 ? 42.603 14.299 -14.337 1.00 84.75 252 GLU A N 1
ATOM 2102 C CA . GLU A 1 252 ? 42.045 13.622 -13.159 1.00 84.75 252 GLU A CA 1
ATOM 2103 C C . GLU A 1 252 ? 43.021 13.621 -11.970 1.00 84.75 252 GLU A C 1
ATOM 2105 O O . GLU A 1 252 ? 42.563 13.688 -10.834 1.00 84.75 252 GLU A O 1
ATOM 2110 N N . ILE A 1 253 ? 44.335 13.551 -12.220 1.00 83.62 253 ILE A N 1
ATOM 2111 C CA . ILE A 1 253 ? 45.369 13.664 -11.177 1.00 83.62 253 ILE A CA 1
ATOM 2112 C C . ILE A 1 253 ? 45.439 15.104 -10.659 1.00 83.62 253 ILE A C 1
ATOM 2114 O O . ILE A 1 253 ? 45.343 15.302 -9.456 1.00 83.62 253 ILE A O 1
ATOM 2118 N N . ALA A 1 254 ? 45.485 16.098 -11.553 1.00 77.62 254 ALA A N 1
ATOM 2119 C CA . ALA A 1 254 ? 45.530 17.511 -11.168 1.00 77.62 254 ALA A CA 1
ATOM 2120 C C . ALA A 1 254 ? 44.331 17.932 -10.295 1.00 77.62 254 ALA A C 1
ATOM 2122 O O . ALA A 1 254 ? 44.502 18.639 -9.316 1.00 77.62 254 ALA A O 1
ATOM 2123 N N . LYS A 1 255 ? 43.126 17.420 -10.588 1.00 79.25 255 LYS A N 1
ATOM 2124 C CA . LYS A 1 255 ? 41.911 17.669 -9.786 1.00 79.25 255 LYS A CA 1
ATOM 2125 C C . LYS A 1 255 ? 41.879 16.985 -8.415 1.00 79.25 255 LYS A C 1
ATOM 2127 O O . LYS A 1 255 ? 40.947 17.219 -7.658 1.00 79.25 255 LYS A O 1
ATOM 2132 N N . LYS A 1 256 ? 42.787 16.046 -8.147 1.00 71.19 256 LYS A N 1
ATOM 2133 C CA . LYS A 1 256 ? 42.901 15.372 -6.844 1.00 71.19 256 LYS A CA 1
ATOM 2134 C C . LYS A 1 256 ? 43.952 16.014 -5.940 1.00 71.19 256 LYS A C 1
ATOM 2136 O O . LYS A 1 256 ? 44.015 15.647 -4.772 1.00 71.19 256 LYS A O 1
ATOM 2141 N N . GLU A 1 257 ? 44.793 16.877 -6.502 1.00 58.62 257 GLU A N 1
ATOM 2142 C CA . GLU A 1 257 ? 45.842 17.619 -5.794 1.00 58.62 257 GLU A CA 1
ATOM 2143 C C . 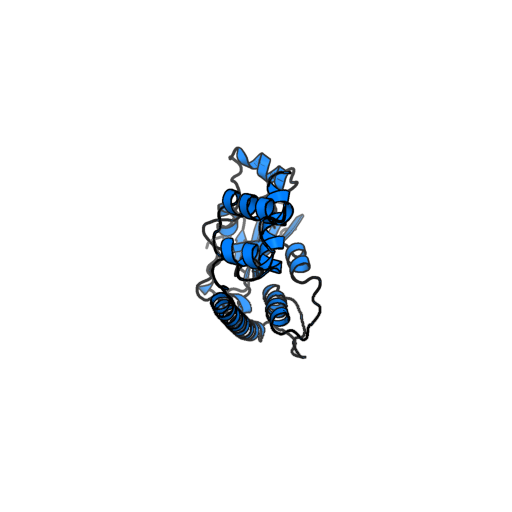GLU A 1 257 ? 45.412 19.068 -5.471 1.00 58.62 257 GLU A C 1
ATOM 2145 O O . GLU A 1 257 ? 46.141 19.762 -4.767 1.00 58.62 257 GLU A O 1
ATOM 2150 N N . GLU A 1 258 ? 44.228 19.492 -5.945 1.00 49.03 258 GLU A N 1
ATOM 2151 C CA . GLU A 1 258 ? 43.458 20.668 -5.484 1.00 49.03 258 GLU A CA 1
ATOM 2152 C C . GLU A 1 258 ? 42.525 20.294 -4.323 1.00 49.03 258 GLU A C 1
ATOM 2154 O O . GLU A 1 258 ? 42.414 21.108 -3.378 1.00 49.03 258 GLU A O 1
#

Foldseek 3Di:
DPPQFDDDPDFDWPDKDKWFWWFDPDPQAIARFWIWMKTATPVRKIKIKIQGQCLACVLPVPDDQAQDDCVVVDRITMGIRDDTPNQPQQADDPPDPCNVVLCVVQVHPDDDSVSSQEVHPDDRPPHRIGTYHPVVLCVSLPPDDQDPPPLVNLVNVLSCLRSVHQDADVNDTDDSVCSSVVNNVSVVVNVVSVVVVVVVVVVPPPDDPDDFDPVQLVVLVVCCVVVVDDLVVSCVSRVHDDSVRSVVVVVVSVVVVD

Nearest PDB structures (foldseek):
  4m0x-assembly1_B  TM=6.362E-01  e=4.733E+00  Rhodococcus opacus
  5j1k-assembly1_A  TM=3.607E-01  e=5.018E+00  Helicobacter pylori 26695
  6khr-assembly1_B-2  TM=3.622E-01  e=4.733E+00  Mycobacterium tuberculosis H37Rv